Protein AF-0000000079280626 (afdb_homodimer)

Organism: Patiria miniata (NCBI:txid46514)

Sequence (326 aa):
MAAWVRLCVHQVLRSSTACLSRRHYSDSVWSLGRLNHVAIAVPNLGDAVRVYKDVFQAKVSEPQALPEHGVTVVFVELENAKLELLHPLGENSPIEGYLKKKPGGGMHHLCLEVDNITEAMKTLQEKKVKVLDPEPKIGAHGKQVVFLHPKDCGGVLVELEEAMAAWVRLCVHQVLRSSTACLSRRHYSDSVWSLGRLNHVAIAVPNLGDAVRVYKDVFQAKVSEPQALPEHGVTVVFVELENAKLELLHPLGENSPIEGYLKKKPGGGMHHLCLEVDNITEAMKTLQEKKVKVLDPEPKIGAHGKQVVFLHPKDCGGVLVELEEA

Radius of gyration: 29.53 Å; Cα contacts (8 Å, |Δi|>4): 678; chains: 2; bounding box: 109×108×74 Å

Structure (mmCIF, N/CA/C/O backbone):
data_AF-0000000079280626-model_v1
#
loop_
_entity.id
_entity.type
_entity.pdbx_description
1 polymer 'Methylmalonyl-CoA epimerase, mitochondrial'
#
loop_
_atom_site.group_PDB
_atom_site.id
_atom_site.type_symbol
_atom_site.label_atom_id
_atom_site.label_alt_id
_atom_site.label_comp_id
_atom_site.label_asym_id
_atom_site.label_entity_id
_atom_site.label_seq_id
_atom_site.pdbx_PDB_ins_code
_atom_site.Cartn_x
_atom_site.Cartn_y
_atom_site.Cartn_z
_atom_site.occupancy
_atom_site.B_iso_or_equiv
_atom_site.auth_seq_id
_atom_site.auth_comp_id
_atom_site.auth_asym_id
_atom_site.auth_atom_id
_atom_site.pdbx_PDB_model_num
ATOM 1 N N . MET A 1 1 ? 71.125 32.312 53.75 1 30.73 1 MET A N 1
ATOM 2 C CA . MET A 1 1 ? 69.75 31.734 53.969 1 30.73 1 MET A CA 1
ATOM 3 C C . MET A 1 1 ? 69.062 31.562 52.656 1 30.73 1 MET A C 1
ATOM 5 O O . MET A 1 1 ? 68.812 32.531 51.906 1 30.73 1 MET A O 1
ATOM 9 N N . ALA A 1 2 ? 69.25 30.312 52 1 32.88 2 ALA A N 1
ATOM 10 C CA . ALA A 1 2 ? 68.875 29.672 50.75 1 32.88 2 ALA A CA 1
ATOM 11 C C . ALA A 1 2 ? 67.375 29.641 50.531 1 32.88 2 ALA A C 1
ATOM 13 O O . ALA A 1 2 ? 66.688 29.141 51.406 1 32.88 2 ALA A O 1
ATOM 14 N N . ALA A 1 3 ? 66.812 30.656 49.812 1 31.12 3 ALA A N 1
ATOM 15 C CA . ALA A 1 3 ? 65.438 30.969 49.344 1 31.12 3 ALA A CA 1
ATOM 16 C C . ALA A 1 3 ? 64.875 29.797 48.562 1 31.12 3 ALA A C 1
ATOM 18 O O . ALA A 1 3 ? 65.5 29.188 47.719 1 31.12 3 ALA A O 1
ATOM 19 N N . TRP A 1 4 ? 63.844 28.984 49.188 1 28.09 4 TRP A N 1
ATOM 20 C CA . TRP A 1 4 ? 62.969 27.844 48.938 1 28.09 4 TRP A CA 1
ATOM 21 C C . TRP A 1 4 ? 62.062 28.094 47.719 1 28.09 4 TRP A C 1
ATOM 23 O O . TRP A 1 4 ? 61.219 28.984 47.75 1 28.09 4 TRP A O 1
ATOM 33 N N . VAL A 1 5 ? 62.594 28.188 46.5 1 30.23 5 VAL A N 1
ATOM 34 C CA . VAL A 1 5 ? 61.812 28.422 45.281 1 30.23 5 VAL A CA 1
ATOM 35 C C . VAL A 1 5 ? 60.719 27.344 45.156 1 30.23 5 VAL A C 1
ATOM 37 O O . VAL A 1 5 ? 61.031 26.156 45 1 30.23 5 VAL A O 1
ATOM 40 N N . ARG A 1 6 ? 59.656 27.344 46 1 28.47 6 ARG A N 1
ATOM 41 C CA . ARG A 1 6 ? 58.531 26.438 45.906 1 28.47 6 ARG A CA 1
ATOM 42 C C . ARG A 1 6 ? 57.875 26.484 44.531 1 28.47 6 ARG A C 1
ATOM 44 O O . ARG A 1 6 ? 57.469 27.547 44.062 1 28.47 6 ARG A O 1
ATOM 51 N N . LEU A 1 7 ? 58.375 25.688 43.562 1 32.22 7 LEU A N 1
ATOM 52 C CA . LEU A 1 7 ? 57.812 25.469 42.25 1 32.22 7 LEU A CA 1
ATOM 53 C C . LEU A 1 7 ? 56.344 25.062 42.344 1 32.22 7 LEU A C 1
ATOM 55 O O . LEU A 1 7 ? 56 24.062 42.969 1 32.22 7 LEU A O 1
ATOM 59 N N . CYS A 1 8 ? 55.375 26.047 42.406 1 29.5 8 CYS A N 1
ATOM 60 C CA . CYS A 1 8 ? 53.938 25.922 42.344 1 29.5 8 CYS A CA 1
ATOM 61 C C . CYS A 1 8 ? 53.531 25.141 41.125 1 29.5 8 CYS A C 1
ATOM 63 O O . CYS A 1 8 ? 53.75 25.609 40 1 29.5 8 CYS A O 1
ATOM 65 N N . VAL A 1 9 ? 53.719 23.797 41.031 1 33.75 9 VAL A N 1
ATOM 66 C CA . VAL A 1 9 ? 53.219 22.953 39.938 1 33.75 9 VAL A CA 1
ATOM 67 C C . VAL A 1 9 ? 51.719 23.188 39.781 1 33.75 9 VAL A C 1
ATOM 69 O O . VAL A 1 9 ? 50.938 22.969 40.719 1 33.75 9 VAL A O 1
ATOM 72 N N . HIS A 1 10 ? 51.25 24.266 39.094 1 34.62 10 HIS A N 1
ATOM 73 C CA . HIS A 1 10 ? 49.875 24.484 38.719 1 34.62 10 HIS A CA 1
ATOM 74 C C . HIS A 1 10 ? 49.312 23.297 37.938 1 34.62 10 HIS A C 1
ATOM 76 O O . HIS A 1 10 ? 49.844 22.938 36.875 1 34.62 10 HIS A O 1
ATOM 82 N N . GLN A 1 11 ? 49.031 22.125 38.594 1 33.75 11 GLN A N 1
ATOM 83 C CA . GLN A 1 11 ? 48.281 21.094 37.875 1 33.75 11 GLN A CA 1
ATOM 84 C C . GLN A 1 11 ? 47.031 21.656 37.219 1 33.75 11 GLN A C 1
ATOM 86 O O . GLN A 1 11 ? 46.188 22.266 37.906 1 33.75 11 GLN A O 1
ATOM 91 N N . VAL A 1 12 ? 47.094 22.078 35.969 1 37.22 12 VAL A N 1
ATOM 92 C CA . VAL A 1 12 ? 45.906 22.453 35.156 1 37.22 12 VAL A CA 1
ATOM 93 C C . VAL A 1 12 ? 44.938 21.297 35.125 1 37.22 12 VAL A C 1
ATOM 95 O O . VAL A 1 12 ? 45.25 20.188 34.688 1 37.22 12 VAL A O 1
ATOM 98 N N . LEU A 1 13 ? 44.062 21.125 36.156 1 37.53 13 LEU A N 1
ATOM 99 C CA . LEU A 1 13 ? 42.938 20.203 36.094 1 37.53 13 LEU A CA 1
ATOM 100 C C . LEU A 1 13 ? 42.125 20.422 34.812 1 37.53 13 LEU A C 1
ATOM 102 O O . LEU A 1 13 ? 41.625 21.531 34.562 1 37.53 13 LEU A O 1
ATOM 106 N N . ARG A 1 14 ? 42.562 19.781 33.719 1 34.53 14 ARG A N 1
ATOM 107 C CA . ARG A 1 14 ? 41.75 19.766 32.5 1 34.53 14 ARG A CA 1
ATOM 108 C C . ARG A 1 14 ? 40.344 19.281 32.812 1 34.53 14 ARG A C 1
ATOM 110 O O . ARG A 1 14 ? 40.156 18.172 33.312 1 34.53 14 ARG A O 1
ATOM 117 N N . SER A 1 15 ? 39.438 20.188 33.219 1 39.28 15 SER A N 1
ATOM 118 C CA . SER A 1 15 ? 38 19.875 33.25 1 39.28 15 SER A CA 1
ATOM 119 C C . SER A 1 15 ? 37.531 19.297 31.938 1 39.28 15 SER A C 1
ATOM 121 O O . SER A 1 15 ? 37.781 19.875 30.875 1 39.28 15 SER A O 1
ATOM 123 N N . SER A 1 16 ? 37.594 17.969 31.734 1 38.5 16 SER A N 1
ATOM 124 C CA . SER A 1 16 ? 36.938 17.359 30.594 1 38.5 16 SER A CA 1
ATOM 125 C C . SER A 1 16 ? 35.469 17.734 30.547 1 38.5 16 SER A C 1
ATOM 127 O O . SER A 1 16 ? 34.719 17.484 31.5 1 38.5 16 SER A O 1
ATOM 129 N N . THR A 1 17 ? 35.156 18.875 30.062 1 35.44 17 THR A N 1
ATOM 130 C CA . THR A 1 17 ? 33.75 19.141 29.781 1 35.44 17 THR A CA 1
ATOM 131 C C . THR A 1 17 ? 33.156 18.016 28.938 1 35.44 17 THR A C 1
ATOM 133 O O . THR A 1 17 ? 33.625 17.734 27.844 1 35.44 17 THR A O 1
ATOM 136 N N . ALA A 1 18 ? 32.719 16.891 29.625 1 38.34 18 ALA A N 1
ATOM 137 C CA . ALA A 1 18 ? 31.859 15.969 28.906 1 38.34 18 ALA A CA 1
ATOM 138 C C . ALA A 1 18 ? 30.828 16.719 28.062 1 38.34 18 ALA A C 1
ATOM 140 O O . ALA A 1 18 ? 30.047 17.531 28.578 1 38.34 18 ALA A O 1
ATOM 141 N N . CYS A 1 19 ? 31.219 17.125 26.859 1 37.75 19 CYS A N 1
ATOM 142 C CA . CYS A 1 19 ? 30.234 17.625 25.922 1 37.75 19 CYS A CA 1
ATOM 143 C C . CYS A 1 19 ? 28.953 16.781 25.969 1 37.75 19 CYS A C 1
ATOM 145 O O . CYS A 1 19 ? 28.984 15.594 25.625 1 37.75 19 CYS A O 1
ATOM 147 N N . LEU A 1 20 ? 28.141 16.953 27.016 1 38.81 20 LEU A N 1
ATOM 148 C CA . LEU A 1 20 ? 26.812 16.375 26.938 1 38.81 20 LEU A CA 1
ATOM 149 C C . LEU A 1 20 ? 26.25 16.484 25.531 1 38.81 20 LEU A C 1
ATOM 151 O O . LEU A 1 20 ? 26.094 17.578 25 1 38.81 20 LEU A O 1
ATOM 155 N N . SER A 1 21 ? 26.688 15.688 24.703 1 36.91 21 SER A N 1
ATOM 156 C CA . SER A 1 21 ? 25.969 15.547 23.438 1 36.91 21 SER A CA 1
ATOM 157 C C . SER A 1 21 ? 24.469 15.625 23.641 1 36.91 21 SER A C 1
ATOM 159 O O . SER A 1 21 ? 23.891 14.82 24.375 1 36.91 21 SER A O 1
ATOM 161 N N . ARG A 1 22 ? 24.016 16.797 23.828 1 30.72 22 ARG A N 1
ATOM 162 C CA . ARG A 1 22 ? 22.562 16.891 23.703 1 30.72 22 ARG A CA 1
ATOM 163 C C . ARG A 1 22 ? 22.047 15.969 22.609 1 30.72 22 ARG A C 1
ATOM 165 O O . ARG A 1 22 ? 22.359 16.172 21.422 1 30.72 22 ARG A O 1
ATOM 172 N N . ARG A 1 23 ? 21.922 14.766 22.859 1 35.53 23 ARG A N 1
ATOM 173 C CA . ARG A 1 23 ? 21.016 14.062 21.953 1 35.53 23 ARG A CA 1
ATOM 174 C C . ARG A 1 23 ? 19.969 15.016 21.375 1 35.53 23 ARG A C 1
ATOM 176 O O . ARG A 1 23 ? 19.203 15.625 22.125 1 35.53 23 ARG A O 1
ATOM 183 N N . HIS A 1 24 ? 20.297 15.82 20.453 1 35 24 HIS A N 1
ATOM 184 C CA . HIS A 1 24 ? 19.234 16.5 19.734 1 35 24 HIS A CA 1
ATOM 185 C C . HIS A 1 24 ? 17.953 15.664 19.703 1 35 24 HIS A C 1
ATOM 187 O O . HIS A 1 24 ? 17.875 14.688 18.953 1 35 24 HIS A O 1
ATOM 193 N N . TYR A 1 25 ? 17.453 15.227 20.781 1 38.91 25 TYR A N 1
ATOM 194 C CA . TYR A 1 25 ? 16.062 14.828 20.75 1 38.91 25 TYR A CA 1
ATOM 195 C C . TYR A 1 25 ? 15.266 15.688 19.781 1 38.91 25 TYR A C 1
ATOM 197 O O . TYR A 1 25 ? 15.164 16.906 19.953 1 38.91 25 TYR A O 1
ATOM 205 N N . SER A 1 26 ? 15.438 15.625 18.516 1 47.12 26 SER A N 1
ATOM 206 C CA . SER A 1 26 ? 14.469 16.297 17.656 1 47.12 26 SER A CA 1
ATOM 207 C C . SER A 1 26 ? 13.078 16.297 18.297 1 47.12 26 SER A C 1
ATOM 209 O O . SER A 1 26 ? 12.547 15.234 18.625 1 47.12 26 SER A O 1
ATOM 211 N N . ASP A 1 27 ? 12.82 17.031 19.281 1 57.22 27 ASP A N 1
ATOM 212 C CA . ASP A 1 27 ? 11.602 17.297 20.031 1 57.22 27 ASP A CA 1
ATOM 213 C C . ASP A 1 27 ? 10.375 17.25 19.109 1 57.22 27 ASP A C 1
ATOM 215 O O . ASP A 1 27 ? 9.891 18.281 18.656 1 57.22 27 ASP A O 1
ATOM 219 N N . SER A 1 28 ? 10.328 16.312 18.203 1 70.5 28 SER A N 1
ATOM 220 C CA . SER A 1 28 ? 9.094 16.281 17.422 1 70.5 28 SER A CA 1
ATOM 221 C C . SER A 1 28 ? 7.879 16.062 18.312 1 70.5 28 SER A C 1
ATOM 223 O O . SER A 1 28 ? 7.906 15.211 19.203 1 70.5 28 SER A O 1
ATOM 225 N N . VAL A 1 29 ? 6.965 17.016 18.344 1 89 29 VAL A N 1
ATOM 226 C CA . VAL A 1 29 ? 5.75 17.031 19.141 1 89 29 VAL A CA 1
ATOM 227 C C . VAL A 1 29 ? 4.801 15.93 18.672 1 89 29 VAL A C 1
ATOM 229 O O . VAL A 1 29 ? 3.783 15.664 19.328 1 89 29 VAL A O 1
ATOM 232 N N . TRP A 1 30 ? 5.18 15.188 17.688 1 96.44 30 TRP A N 1
ATOM 233 C CA . TRP A 1 30 ? 4.438 14.023 17.203 1 96.44 30 TRP A CA 1
ATOM 234 C C . TRP A 1 30 ? 5.371 13.016 16.547 1 96.44 30 TRP A C 1
ATOM 236 O O . TRP A 1 30 ? 6.523 13.328 16.25 1 96.44 30 TRP A O 1
ATOM 246 N N . SER A 1 31 ? 4.898 11.719 16.438 1 96.88 31 SER A N 1
ATOM 247 C CA . SER A 1 31 ? 5.699 10.688 15.797 1 96.88 31 SER A CA 1
ATOM 248 C C . SER A 1 31 ? 4.871 9.898 14.789 1 96.88 31 SER A C 1
ATOM 250 O O . SER A 1 31 ? 3.67 9.703 14.977 1 96.88 31 SER A O 1
ATOM 252 N N . LEU A 1 32 ? 5.547 9.5 13.734 1 97.88 32 LEU A N 1
ATOM 253 C CA . LEU A 1 32 ? 4.973 8.586 12.75 1 97.88 32 LEU A CA 1
ATOM 254 C C . LEU A 1 32 ? 4.902 7.168 13.305 1 97.88 32 LEU A C 1
ATOM 256 O O . LEU A 1 32 ? 5.852 6.695 13.93 1 97.88 32 LEU A O 1
ATOM 260 N N . GLY A 1 33 ? 3.777 6.586 13.117 1 97.25 33 GLY A N 1
ATOM 261 C CA . GLY A 1 33 ? 3.596 5.227 13.594 1 97.25 33 GLY A CA 1
ATOM 262 C C . GLY A 1 33 ? 3.578 4.195 12.484 1 97.25 33 GLY A C 1
ATOM 263 O O . GLY A 1 33 ? 4.418 4.238 11.578 1 97.25 33 GLY A O 1
ATOM 264 N N . ARG A 1 34 ? 2.725 3.223 12.625 1 98.25 34 ARG A N 1
ATOM 265 C CA . ARG A 1 34 ? 2.676 2.057 11.75 1 98.25 34 ARG A CA 1
ATOM 266 C C . ARG A 1 34 ? 1.879 2.354 10.484 1 98.25 34 ARG A C 1
ATOM 268 O O . ARG A 1 34 ? 1.098 3.307 10.445 1 98.25 34 ARG A O 1
ATOM 275 N N . LEU A 1 35 ? 2.109 1.566 9.391 1 98.81 35 LEU A N 1
ATOM 276 C CA . LEU A 1 35 ? 1.176 1.458 8.273 1 98.81 35 LEU A CA 1
ATOM 277 C C . LEU A 1 35 ? -0.111 0.764 8.711 1 98.81 35 LEU A C 1
ATOM 279 O O . LEU A 1 35 ? -0.113 -0.44 8.969 1 98.81 35 LEU A O 1
ATOM 283 N N . ASN A 1 36 ? -1.168 1.553 8.812 1 98.62 36 ASN A N 1
ATOM 284 C CA . ASN A 1 36 ? -2.432 1.004 9.297 1 98.62 36 ASN A CA 1
ATOM 285 C C . ASN A 1 36 ? -3.09 0.113 8.242 1 98.62 36 ASN A C 1
ATOM 287 O O . ASN A 1 36 ? -3.451 -1.029 8.531 1 98.62 36 ASN A O 1
ATOM 291 N N . HIS A 1 37 ? -3.244 0.646 7.074 1 98.88 37 HIS A N 1
ATOM 292 C CA . HIS A 1 37 ? -3.832 -0.13 5.988 1 98.88 37 HIS A CA 1
ATOM 293 C C . HIS A 1 37 ? -3.479 0.466 4.629 1 98.88 37 HIS A C 1
ATOM 295 O O . HIS A 1 37 ? -3.027 1.61 4.547 1 98.88 37 HIS A O 1
ATOM 301 N N . VAL A 1 38 ? -3.547 -0.346 3.631 1 98.88 38 VAL A N 1
ATOM 302 C CA . VAL A 1 38 ? -3.598 0.065 2.23 1 98.88 38 VAL A CA 1
ATOM 303 C C . VAL A 1 38 ? -5.016 -0.114 1.691 1 98.88 38 VAL A C 1
ATOM 305 O O . VAL A 1 38 ? -5.594 -1.199 1.793 1 98.88 38 VAL A O 1
ATOM 308 N N . ALA A 1 39 ? -5.559 0.956 1.153 1 98.81 39 ALA A N 1
ATOM 309 C CA . ALA A 1 39 ? -6.902 0.879 0.582 1 98.81 39 ALA A CA 1
ATOM 310 C C . ALA A 1 39 ? -6.844 0.583 -0.914 1 98.81 39 ALA A C 1
ATOM 312 O O . ALA A 1 39 ? -6.039 1.171 -1.64 1 98.81 39 ALA A O 1
ATOM 313 N N . ILE A 1 40 ? -7.641 -0.347 -1.299 1 98.88 40 ILE A N 1
ATOM 314 C CA . ILE A 1 40 ? -7.781 -0.742 -2.695 1 98.88 40 ILE A CA 1
ATOM 315 C C . ILE A 1 40 ? -9.219 -0.517 -3.152 1 98.88 40 ILE A C 1
ATOM 317 O O . ILE A 1 40 ? -10.156 -1.078 -2.576 1 98.88 40 ILE A O 1
ATOM 321 N N . ALA A 1 41 ? -9.406 0.364 -4.137 1 98.88 41 ALA A N 1
ATOM 322 C CA . ALA A 1 41 ? -10.719 0.524 -4.758 1 98.88 41 ALA A CA 1
ATOM 323 C C . ALA A 1 41 ? -10.992 -0.601 -5.75 1 98.88 41 ALA A C 1
ATOM 325 O O . ALA A 1 41 ? -10.172 -0.887 -6.621 1 98.88 41 ALA A O 1
ATOM 326 N N . VAL A 1 42 ? -12.094 -1.229 -5.582 1 98.81 42 VAL A N 1
ATOM 327 C CA . VAL A 1 42 ? -12.406 -2.371 -6.438 1 98.81 42 VAL A CA 1
ATOM 328 C C . VAL A 1 42 ? -13.773 -2.18 -7.074 1 98.81 42 VAL A C 1
ATOM 330 O O . VAL A 1 42 ? -14.727 -1.757 -6.41 1 98.81 42 VAL A O 1
ATOM 333 N N . PRO A 1 43 ? -13.93 -2.459 -8.367 1 98.19 43 PRO A N 1
ATOM 334 C CA . PRO A 1 43 ? -15.227 -2.295 -9.031 1 98.19 43 PRO A CA 1
ATOM 335 C C . PRO A 1 43 ? -16.234 -3.377 -8.648 1 98.19 43 PRO A C 1
ATOM 337 O O . PRO A 1 43 ? -17.438 -3.139 -8.672 1 98.19 43 PRO A O 1
ATOM 340 N N . ASN A 1 44 ? -15.719 -4.594 -8.32 1 97.81 44 ASN A N 1
ATOM 341 C CA . ASN A 1 44 ? -16.531 -5.73 -7.887 1 97.81 44 ASN A CA 1
ATOM 342 C C . ASN A 1 44 ? -16 -6.324 -6.582 1 97.81 44 ASN A C 1
ATOM 344 O O . ASN A 1 44 ? -14.977 -7.004 -6.574 1 97.81 44 ASN A O 1
ATOM 348 N N . LEU A 1 45 ? -16.703 -6.047 -5.551 1 98 45 LEU A N 1
ATOM 349 C CA . LEU A 1 45 ? -16.25 -6.445 -4.223 1 98 45 LEU A CA 1
ATOM 350 C C . LEU A 1 45 ? -16.188 -7.961 -4.098 1 98 45 LEU A C 1
ATOM 352 O O . LEU A 1 45 ? -15.242 -8.508 -3.521 1 98 45 LEU A O 1
ATOM 356 N N . GLY A 1 46 ? -17.188 -8.672 -4.59 1 97.5 46 GLY A N 1
ATOM 357 C CA . GLY A 1 46 ? -17.219 -10.125 -4.551 1 97.5 46 GLY A CA 1
ATOM 358 C C . GLY A 1 46 ? -16 -10.773 -5.203 1 97.5 46 GLY A C 1
ATOM 359 O O . GLY A 1 46 ? -15.406 -11.695 -4.645 1 97.5 46 GLY A O 1
ATOM 360 N N . ASP A 1 47 ? -15.641 -10.305 -6.375 1 96.69 47 ASP A N 1
ATOM 361 C CA . ASP A 1 47 ? -14.469 -10.82 -7.082 1 96.69 47 ASP A CA 1
ATOM 362 C C . ASP A 1 47 ? -13.195 -10.602 -6.273 1 96.69 47 ASP A C 1
ATOM 364 O O . ASP A 1 47 ? -12.352 -11.492 -6.176 1 96.69 47 ASP A O 1
ATOM 368 N N . ALA A 1 48 ? -13.062 -9.414 -5.727 1 97.25 48 ALA A N 1
ATOM 369 C CA . ALA A 1 48 ? -11.875 -9.094 -4.93 1 97.25 48 ALA A CA 1
ATOM 370 C C . ALA A 1 48 ? -11.797 -9.984 -3.691 1 97.25 48 ALA A C 1
ATOM 372 O O . ALA A 1 48 ? -10.734 -10.516 -3.371 1 97.25 48 ALA A O 1
ATOM 373 N N . VAL A 1 49 ? -12.875 -10.125 -3.01 1 97.75 49 VAL A N 1
ATOM 374 C CA . VAL A 1 49 ? -12.93 -10.961 -1.815 1 97.75 49 VAL A CA 1
ATOM 375 C C . VAL A 1 49 ? -12.539 -12.398 -2.17 1 97.75 49 VAL A C 1
ATOM 377 O O . VAL A 1 49 ? -11.781 -13.039 -1.438 1 97.75 49 VAL A O 1
ATOM 380 N N . ARG A 1 50 ? -13 -12.883 -3.244 1 95.94 50 ARG A N 1
ATOM 381 C CA . ARG A 1 50 ? -12.719 -14.25 -3.668 1 95.94 50 ARG A CA 1
ATOM 382 C C . ARG A 1 50 ? -11.219 -14.469 -3.83 1 95.94 50 ARG A C 1
ATOM 384 O O . ARG A 1 50 ? -10.68 -15.492 -3.393 1 95.94 50 ARG A O 1
ATOM 391 N N . VAL A 1 51 ? -10.531 -13.547 -4.395 1 95.69 51 VAL A N 1
ATOM 392 C CA . VAL A 1 51 ? -9.102 -13.695 -4.637 1 95.69 51 VAL A CA 1
ATOM 393 C C . VAL A 1 51 ? -8.359 -13.727 -3.305 1 95.69 51 VAL A C 1
ATOM 395 O O . VAL A 1 51 ? -7.543 -14.617 -3.062 1 95.69 51 VAL A O 1
ATOM 398 N N . TYR A 1 52 ? -8.617 -12.781 -2.469 1 97.5 52 TYR A N 1
ATOM 399 C CA . TYR A 1 52 ? -7.867 -12.672 -1.222 1 97.5 52 TYR A CA 1
ATOM 400 C C . TYR A 1 52 ? -8.25 -13.781 -0.253 1 97.5 52 TYR A C 1
ATOM 402 O O . TYR A 1 52 ? -7.395 -14.297 0.474 1 97.5 52 TYR A O 1
ATOM 410 N N . LYS A 1 53 ? -9.477 -14.188 -0.289 1 96.75 53 LYS A N 1
ATOM 411 C CA . LYS A 1 53 ? -9.945 -15.242 0.608 1 96.75 53 LYS A CA 1
ATOM 412 C C . LYS A 1 53 ? -9.586 -16.625 0.072 1 96.75 53 LYS A C 1
ATOM 414 O O . LYS A 1 53 ? -8.938 -17.422 0.762 1 96.75 53 LYS A O 1
ATOM 419 N N . ASP A 1 54 ? -9.906 -16.906 -1.177 1 95.44 54 ASP A N 1
ATOM 420 C CA . ASP A 1 54 ? -9.844 -18.266 -1.696 1 95.44 54 ASP A CA 1
ATOM 421 C C . ASP A 1 54 ? -8.477 -18.562 -2.314 1 95.44 54 ASP A C 1
ATOM 423 O O . ASP A 1 54 ? -8.016 -19.703 -2.307 1 95.44 54 ASP A O 1
ATOM 427 N N . VAL A 1 55 ? -7.852 -17.547 -2.861 1 95.06 55 VAL A N 1
ATOM 428 C CA . VAL A 1 55 ? -6.551 -17.75 -3.488 1 95.06 55 VAL A CA 1
ATOM 429 C C . VAL A 1 55 ? -5.441 -17.531 -2.465 1 95.06 55 VAL A C 1
ATOM 431 O O . VAL A 1 55 ? -4.621 -18.406 -2.221 1 95.06 55 VAL A O 1
ATOM 434 N N . PHE A 1 56 ? -5.5 -16.359 -1.777 1 96.56 56 PHE A N 1
ATOM 435 C CA . PHE A 1 56 ? -4.438 -16 -0.849 1 96.56 56 PHE A CA 1
ATOM 436 C C . PHE A 1 56 ? -4.68 -16.625 0.521 1 96.56 56 PHE A C 1
ATOM 438 O O . PHE A 1 56 ? -3.791 -16.625 1.377 1 96.56 56 PHE A O 1
ATOM 445 N N . GLN A 1 57 ? -5.883 -17.094 0.713 1 95.19 57 GLN A N 1
ATOM 446 C CA . GLN A 1 57 ? -6.246 -17.734 1.971 1 95.19 57 GLN A CA 1
ATOM 447 C C . GLN A 1 57 ? -6.145 -16.766 3.139 1 95.19 57 GLN A C 1
ATOM 449 O O . GLN A 1 57 ? -5.738 -17.141 4.238 1 95.19 57 GLN A O 1
ATOM 454 N N . ALA A 1 58 ? -6.363 -15.539 2.82 1 97.44 58 ALA A N 1
ATOM 455 C CA . ALA A 1 58 ? -6.344 -14.508 3.855 1 97.44 58 ALA A CA 1
ATOM 456 C C . ALA A 1 58 ? -7.621 -14.547 4.691 1 97.44 58 ALA A C 1
ATOM 458 O O . ALA A 1 58 ? -8.648 -15.078 4.25 1 97.44 58 ALA A O 1
ATOM 459 N N . LYS A 1 59 ? -7.453 -14.102 5.938 1 97.69 59 LYS A N 1
ATOM 460 C CA . LYS A 1 59 ? -8.648 -13.789 6.723 1 97.69 59 LYS A CA 1
ATOM 461 C C . LYS A 1 59 ? -9.328 -12.523 6.203 1 97.69 59 LYS A C 1
ATOM 463 O O . LYS A 1 59 ? -8.711 -11.461 6.145 1 97.69 59 LYS A O 1
ATOM 468 N N . VAL A 1 60 ? -10.594 -12.617 5.828 1 98.38 60 VAL A N 1
ATOM 469 C CA . VAL A 1 60 ? -11.336 -11.523 5.211 1 98.38 60 VAL A CA 1
ATOM 470 C C . VAL A 1 60 ? -12.617 -11.258 5.996 1 98.38 60 VAL A C 1
ATOM 472 O O . VAL A 1 60 ? -13.32 -12.195 6.391 1 98.38 60 VAL A O 1
ATOM 475 N N . SER A 1 61 ? -12.93 -10.031 6.297 1 98.5 61 SER A N 1
ATOM 476 C CA . SER A 1 61 ? -14.125 -9.672 7.051 1 98.5 61 SER A CA 1
ATOM 477 C C . SER A 1 61 ? -15.367 -9.727 6.168 1 98.5 61 SER A C 1
ATOM 479 O O . SER A 1 61 ? -15.266 -9.836 4.945 1 98.5 61 SER A O 1
ATOM 481 N N . GLU A 1 62 ? -16.5 -9.656 6.859 1 98.19 62 GLU A N 1
ATOM 482 C CA . GLU A 1 62 ? -17.734 -9.398 6.125 1 98.19 62 GLU A CA 1
ATOM 483 C C . GLU A 1 62 ? -17.766 -7.969 5.59 1 98.19 62 GLU A C 1
ATOM 485 O O . GLU A 1 62 ? -17.156 -7.07 6.168 1 98.19 62 GLU A O 1
ATOM 490 N N . PRO A 1 63 ? -18.484 -7.828 4.445 1 98.5 63 PRO A N 1
ATOM 491 C CA . PRO A 1 63 ? -18.656 -6.453 3.977 1 98.5 63 PRO A CA 1
ATOM 492 C C . PRO A 1 63 ? -19.359 -5.562 4.996 1 98.5 63 PRO A C 1
ATOM 494 O O . PRO A 1 63 ? -20.297 -6.016 5.672 1 98.5 63 PRO A O 1
ATOM 497 N N . GLN A 1 64 ? -18.859 -4.359 5.16 1 98.31 64 GLN A N 1
ATOM 498 C CA . GLN A 1 64 ? -19.453 -3.348 6.023 1 98.31 64 GLN A CA 1
ATOM 499 C C . GLN A 1 64 ? -19.859 -2.109 5.227 1 98.31 64 GLN A C 1
ATOM 501 O O . GLN A 1 64 ? -19.016 -1.454 4.621 1 98.31 64 GLN A O 1
ATOM 506 N N . ALA A 1 65 ? -21.141 -1.791 5.238 1 98.06 65 ALA A N 1
ATOM 507 C CA . ALA A 1 65 ? -21.609 -0.563 4.598 1 98.06 65 ALA A CA 1
ATOM 508 C C . ALA A 1 65 ? -21.344 0.649 5.488 1 98.06 65 ALA A C 1
ATOM 510 O O . ALA A 1 65 ? -21.656 0.625 6.684 1 98.06 65 ALA A O 1
ATOM 511 N N . LEU A 1 66 ? -20.734 1.68 4.922 1 97.25 66 LEU A N 1
ATOM 512 C CA . LEU A 1 66 ? -20.516 2.955 5.594 1 97.25 66 LEU A CA 1
ATOM 513 C C . LEU A 1 66 ? -21.109 4.105 4.797 1 97.25 66 LEU A C 1
ATOM 515 O O . LEU A 1 66 ? -20.391 4.879 4.168 1 97.25 66 LEU A O 1
ATOM 519 N N . PRO A 1 67 ? -22.391 4.262 4.891 1 96.81 67 PRO A N 1
ATOM 520 C CA . PRO A 1 67 ? -23.094 5.242 4.051 1 96.81 67 PRO A CA 1
ATOM 521 C C . PRO A 1 67 ? -22.547 6.656 4.227 1 96.81 67 PRO A C 1
ATOM 523 O O . PRO A 1 67 ? -22.469 7.426 3.264 1 96.81 67 PRO A O 1
ATOM 526 N N . GLU A 1 68 ? -22.141 7.012 5.465 1 94.81 68 GLU A N 1
ATOM 527 C CA . GLU A 1 68 ? -21.625 8.352 5.738 1 94.81 68 GLU A CA 1
ATOM 528 C C . GLU A 1 68 ? -20.312 8.594 5.004 1 94.81 68 GLU A C 1
ATOM 530 O O . GLU A 1 68 ? -19.922 9.742 4.797 1 94.81 68 GLU A O 1
ATOM 535 N N . HIS A 1 69 ? -19.703 7.508 4.559 1 95.44 69 HIS A N 1
ATOM 536 C CA . HIS A 1 69 ? -18.422 7.625 3.869 1 95.44 69 HIS A CA 1
ATOM 537 C C . HIS A 1 69 ? -18.547 7.203 2.408 1 95.44 69 HIS A C 1
ATOM 539 O O . HIS A 1 69 ? -17.562 7.207 1.673 1 95.44 69 HIS A O 1
ATOM 545 N N . GLY A 1 70 ? -19.719 6.77 1.996 1 97.31 70 GLY A N 1
ATOM 546 C CA . GLY A 1 70 ? -20.031 6.465 0.606 1 97.31 70 GLY A CA 1
ATOM 547 C C . GLY A 1 70 ? -19.328 5.219 0.101 1 97.31 70 GLY A C 1
ATOM 548 O O . GLY A 1 70 ? -19.047 5.102 -1.092 1 97.31 70 GLY A O 1
ATOM 549 N N . VAL A 1 71 ? -18.984 4.281 1.051 1 98.31 71 VAL A N 1
ATOM 550 C CA . VAL A 1 71 ? -18.281 3.088 0.595 1 98.31 71 VAL A CA 1
ATOM 551 C C . VAL A 1 71 ? -18.781 1.862 1.349 1 98.31 71 VAL A C 1
ATOM 553 O O . VAL A 1 71 ? -19.375 1.989 2.424 1 98.31 71 VAL A O 1
ATOM 556 N N . THR A 1 72 ? -18.672 0.722 0.741 1 98.56 72 THR A N 1
ATOM 557 C CA . THR A 1 72 ? -18.641 -0.572 1.414 1 98.56 72 THR A CA 1
ATOM 558 C C . THR A 1 72 ? -17.203 -1.065 1.565 1 98.56 72 THR A C 1
ATOM 560 O O . THR A 1 72 ? -16.422 -0.996 0.621 1 98.56 72 THR A O 1
ATOM 563 N N . VAL A 1 73 ? -16.906 -1.527 2.771 1 98.44 73 VAL A N 1
ATOM 564 C CA . VAL A 1 73 ? -15.516 -1.901 3.031 1 98.44 73 VAL A CA 1
ATOM 565 C C . VAL A 1 73 ? -15.445 -3.373 3.43 1 98.44 73 VAL A C 1
ATOM 567 O O . VAL A 1 73 ? -16.328 -3.883 4.117 1 98.44 73 VAL A O 1
ATOM 570 N N . VAL A 1 74 ? -14.461 -4.078 2.979 1 98.62 74 VAL A N 1
ATOM 571 C CA . VAL A 1 74 ? -14.016 -5.391 3.439 1 98.62 74 VAL A CA 1
ATOM 572 C C . VAL A 1 74 ? -12.547 -5.324 3.842 1 98.62 74 VAL A C 1
ATOM 574 O O . VAL A 1 74 ? -11.727 -4.746 3.127 1 98.62 74 VAL A O 1
ATOM 577 N N . PHE A 1 75 ? -12.234 -5.906 4.977 1 98.69 75 PHE A N 1
ATOM 578 C CA . PHE A 1 75 ? -10.852 -5.93 5.43 1 98.69 75 PHE A CA 1
ATOM 579 C C . PHE A 1 75 ? -10.211 -7.281 5.137 1 98.69 75 PHE A C 1
ATOM 581 O O . PHE A 1 75 ? -10.797 -8.328 5.418 1 98.69 75 PHE A O 1
ATOM 588 N N . VAL A 1 76 ? -9.078 -7.273 4.504 1 98.62 76 VAL A N 1
ATOM 589 C CA . VAL A 1 76 ? -8.164 -8.406 4.426 1 98.62 76 VAL A CA 1
ATOM 590 C C . VAL A 1 76 ? -7.113 -8.297 5.531 1 98.62 76 VAL A C 1
ATOM 592 O O . VAL A 1 76 ? -6.305 -7.367 5.539 1 98.62 76 VAL A O 1
ATOM 595 N N . GLU A 1 77 ? -7.098 -9.188 6.426 1 98.19 77 GLU A N 1
ATOM 596 C CA . GLU A 1 77 ? -6.199 -9.125 7.578 1 98.19 77 GLU A CA 1
ATOM 597 C C . GLU A 1 77 ? -4.883 -9.844 7.285 1 98.19 77 GLU A C 1
ATOM 599 O O . GLU A 1 77 ? -4.875 -11.023 6.941 1 98.19 77 GLU A O 1
ATOM 604 N N . LEU A 1 78 ? -3.85 -9.07 7.383 1 98.12 78 LEU A N 1
ATOM 605 C CA . LEU A 1 78 ? -2.504 -9.633 7.352 1 98.12 78 LEU A CA 1
ATOM 606 C C . LEU A 1 78 ? -1.885 -9.633 8.742 1 98.12 78 LEU A C 1
ATOM 608 O O . LEU A 1 78 ? -2.502 -9.164 9.703 1 98.12 78 LEU A O 1
ATOM 612 N N . GLU A 1 79 ? -0.706 -10.227 8.875 1 96.69 79 GLU A N 1
ATOM 613 C CA . GLU A 1 79 ? -0.049 -10.328 10.172 1 96.69 79 GLU A CA 1
ATOM 614 C C . GLU A 1 79 ? 0.251 -8.945 10.75 1 96.69 79 GLU A C 1
ATOM 616 O O . GLU A 1 79 ? 0.202 -8.75 11.969 1 96.69 79 GLU A O 1
ATOM 621 N N . ASN A 1 80 ? 0.495 -8.016 9.922 1 98.5 80 ASN A N 1
ATOM 622 C CA . ASN A 1 80 ? 1.07 -6.766 10.406 1 98.5 80 ASN A CA 1
ATOM 623 C C . ASN A 1 80 ? 0.26 -5.559 9.953 1 98.5 80 ASN A C 1
ATOM 625 O O . ASN A 1 80 ? 0.462 -4.445 10.445 1 98.5 80 ASN A O 1
ATOM 629 N N . ALA A 1 81 ? -0.628 -5.656 9.078 1 98.31 81 ALA A N 1
ATOM 630 C CA . ALA A 1 81 ? -1.423 -4.574 8.5 1 98.31 81 ALA A CA 1
ATOM 631 C C . ALA A 1 81 ? -2.738 -5.102 7.934 1 98.31 81 ALA A C 1
ATOM 633 O O . ALA A 1 81 ? -3.068 -6.277 8.102 1 98.31 81 ALA A O 1
ATOM 634 N N . LYS A 1 82 ? -3.492 -4.199 7.34 1 98.56 82 LYS A N 1
ATOM 635 C CA . LYS A 1 82 ? -4.711 -4.602 6.641 1 98.56 82 LYS A CA 1
ATOM 636 C C . LYS A 1 82 ? -4.734 -4.055 5.219 1 98.56 82 LYS A C 1
ATOM 638 O O . LYS A 1 82 ? -4.133 -3.016 4.934 1 98.56 82 LYS A O 1
ATOM 643 N N . LEU A 1 83 ? -5.305 -4.844 4.391 1 98.75 83 LEU A N 1
ATOM 644 C CA . LEU A 1 83 ? -5.82 -4.285 3.145 1 98.75 83 LEU A CA 1
ATOM 645 C C . LEU A 1 83 ? -7.301 -3.957 3.27 1 98.75 83 LEU A C 1
ATOM 647 O O . LEU A 1 83 ? -8.07 -4.727 3.854 1 98.75 83 LEU A O 1
ATOM 651 N N . GLU A 1 84 ? -7.641 -2.826 2.838 1 98.75 84 GLU A N 1
ATOM 652 C CA . GLU A 1 84 ? -9.031 -2.389 2.828 1 98.75 84 GLU A CA 1
ATOM 653 C C . GLU A 1 84 ? -9.602 -2.381 1.41 1 98.75 84 GLU A C 1
ATOM 655 O O . GLU A 1 84 ? -9.195 -1.56 0.582 1 98.75 84 GLU A O 1
ATOM 660 N N . LEU A 1 85 ? -10.484 -3.312 1.121 1 98.75 85 LEU A N 1
ATOM 661 C CA . LEU A 1 85 ? -11.188 -3.316 -0.157 1 98.75 85 LEU A CA 1
ATOM 662 C C . LEU A 1 85 ? -12.398 -2.389 -0.116 1 98.75 85 LEU A C 1
ATOM 664 O O . LEU A 1 85 ? -13.289 -2.557 0.723 1 98.75 85 LEU A O 1
ATOM 668 N N . LEU A 1 86 ? -12.398 -1.384 -1.021 1 98.75 86 LEU A N 1
ATOM 669 C CA . LEU A 1 86 ? -13.438 -0.36 -1.041 1 98.75 86 LEU A CA 1
ATOM 670 C C . LEU A 1 86 ? -14.305 -0.487 -2.291 1 98.75 86 LEU A C 1
ATOM 672 O O . LEU A 1 86 ? -13.781 -0.574 -3.404 1 98.75 86 LEU A O 1
ATOM 676 N N . HIS A 1 87 ? -15.523 -0.528 -2.113 1 98.81 87 HIS A N 1
ATOM 677 C CA . HIS A 1 87 ? -16.5 -0.456 -3.191 1 98.81 87 HIS A CA 1
ATOM 678 C C . HIS A 1 87 ? -17.453 0.714 -2.99 1 98.81 87 HIS A C 1
ATOM 680 O O . HIS A 1 87 ? -17.875 0.988 -1.866 1 98.81 87 HIS A O 1
ATOM 686 N N . PRO A 1 88 ? -17.828 1.401 -4.102 1 98.62 88 PRO A N 1
ATOM 687 C CA . PRO A 1 88 ? -18.719 2.557 -3.961 1 98.62 88 PRO A CA 1
ATOM 688 C C . PRO A 1 88 ? -20.078 2.188 -3.373 1 98.62 88 PRO A C 1
ATOM 690 O O . PRO A 1 88 ? -20.609 1.108 -3.658 1 98.62 88 PRO A O 1
ATOM 693 N N . LEU A 1 89 ? -20.547 3.084 -2.545 1 98.25 89 LEU A N 1
ATOM 694 C CA . LEU A 1 89 ? -21.891 2.969 -1.984 1 98.25 89 LEU A CA 1
ATOM 695 C C . LEU A 1 89 ? -22.672 4.273 -2.156 1 98.25 89 LEU A C 1
ATOM 697 O O . LEU A 1 89 ? -22.188 5.336 -1.754 1 98.25 89 LEU A O 1
ATOM 701 N N . GLY A 1 90 ? -23.812 4.254 -2.832 1 95.56 90 GLY A N 1
ATOM 702 C CA . GLY A 1 90 ? -24.641 5.43 -3.031 1 95.56 90 GLY A CA 1
ATOM 703 C C . GLY A 1 90 ? -24.266 6.23 -4.262 1 95.56 90 GLY A C 1
ATOM 704 O O . GLY A 1 90 ? -23.422 5.801 -5.051 1 95.56 90 GLY A O 1
ATOM 705 N N . GLU A 1 91 ? -24.891 7.406 -4.508 1 91.81 91 GLU A N 1
ATOM 706 C CA . GLU A 1 91 ? -24.75 8.188 -5.73 1 91.81 91 GLU A CA 1
ATOM 707 C C . GLU A 1 91 ? -23.547 9.133 -5.652 1 91.81 91 GLU A C 1
ATOM 709 O O . GLU A 1 91 ? -23.047 9.578 -6.68 1 91.81 91 GLU A O 1
ATOM 714 N N . ASN A 1 92 ? -23.016 9.398 -4.531 1 92.25 92 ASN A N 1
ATOM 715 C CA . ASN A 1 92 ? -21.922 10.359 -4.387 1 92.25 92 ASN A CA 1
ATOM 716 C C . ASN A 1 92 ? -20.719 9.742 -3.684 1 92.25 92 ASN A C 1
ATOM 718 O O . ASN A 1 92 ? -20.109 10.375 -2.822 1 92.25 92 ASN A O 1
ATOM 722 N N . SER A 1 93 ? -20.406 8.57 -4.098 1 97.75 93 SER A N 1
ATOM 723 C CA . SER A 1 93 ? -19.25 7.922 -3.486 1 97.75 93 SER A CA 1
ATOM 724 C C . SER A 1 93 ? -17.969 8.672 -3.809 1 97.75 93 SER A C 1
ATOM 726 O O . SER A 1 93 ? -17.719 9.031 -4.961 1 97.75 93 SER A O 1
ATOM 728 N N . PRO A 1 94 ? -17.109 8.836 -2.809 1 96 94 PRO A N 1
ATOM 729 C CA . PRO A 1 94 ? -15.859 9.555 -3.043 1 96 94 PRO A CA 1
ATOM 730 C C . PRO A 1 94 ? -14.883 8.773 -3.914 1 96 94 PRO A C 1
ATOM 732 O O . PRO A 1 94 ? -13.875 9.32 -4.367 1 96 94 PRO A O 1
ATOM 735 N N . ILE A 1 95 ? -15.133 7.434 -4.18 1 97.88 95 ILE A N 1
ATOM 736 C CA . ILE A 1 95 ? -14.164 6.66 -4.953 1 97.88 95 ILE A CA 1
ATOM 737 C C . ILE A 1 95 ? -14.734 6.355 -6.336 1 97.88 95 ILE A C 1
ATOM 739 O O . ILE A 1 95 ? -14.125 5.621 -7.117 1 97.88 95 ILE A O 1
ATOM 743 N N . GLU A 1 96 ? -15.898 6.859 -6.648 1 97.81 96 GLU A N 1
ATOM 744 C CA . GLU A 1 96 ? -16.484 6.652 -7.965 1 97.81 96 GLU A CA 1
ATOM 745 C C . GLU A 1 96 ? -15.617 7.246 -9.07 1 97.81 96 GLU A C 1
ATOM 747 O O . GLU A 1 96 ? -15.406 6.617 -10.109 1 97.81 96 GLU A O 1
ATOM 752 N N . GLY A 1 97 ? -15.219 8.469 -8.867 1 97.38 97 GLY A N 1
ATOM 753 C CA . GLY A 1 97 ? -14.352 9.109 -9.844 1 97.38 97 GLY A CA 1
ATOM 754 C C . GLY A 1 97 ? -13.07 8.328 -10.102 1 97.38 97 GLY A C 1
ATOM 755 O O . GLY A 1 97 ? -12.641 8.203 -11.25 1 97.38 97 GLY A O 1
ATOM 756 N N . TYR A 1 98 ? -12.516 7.848 -9.008 1 97.75 98 TYR A N 1
ATOM 757 C CA . TYR A 1 98 ? -11.305 7.043 -9.117 1 97.75 98 TYR A CA 1
ATOM 758 C C . TYR A 1 98 ? -11.531 5.836 -10.016 1 97.75 98 TYR A C 1
ATOM 760 O O . TYR A 1 98 ? -10.734 5.559 -10.906 1 97.75 98 TYR A O 1
ATOM 768 N N . LEU A 1 99 ? -12.648 5.133 -9.852 1 98.19 99 LEU A N 1
ATOM 769 C CA . LEU A 1 99 ? -12.93 3.908 -10.594 1 98.19 99 LEU A CA 1
ATOM 770 C C . LEU A 1 99 ? -13.312 4.223 -12.039 1 98.19 99 LEU A C 1
ATOM 772 O O . LEU A 1 99 ? -13.156 3.377 -12.922 1 98.19 99 LEU A O 1
ATOM 776 N N . LYS A 1 100 ? -13.828 5.43 -12.258 1 97.81 100 LYS A N 1
ATOM 777 C CA . LYS A 1 100 ? -14.07 5.848 -13.633 1 97.81 100 LYS A CA 1
ATOM 778 C C . LYS A 1 100 ? -12.766 5.969 -14.414 1 97.81 100 LYS A C 1
ATOM 780 O O . LYS A 1 100 ? -12.703 5.598 -15.586 1 97.81 100 LYS A O 1
ATOM 785 N N . LYS A 1 101 ? -11.75 6.445 -13.711 1 96.88 101 LYS A N 1
ATOM 786 C CA . LYS A 1 101 ? -10.43 6.609 -14.328 1 96.88 101 LYS A CA 1
ATOM 787 C C . LYS A 1 101 ? -9.672 5.285 -14.367 1 96.88 101 LYS A C 1
ATOM 789 O O . LYS A 1 101 ? -8.844 5.062 -15.25 1 96.88 101 LYS A O 1
ATOM 794 N N . LYS A 1 102 ? -9.984 4.414 -13.406 1 97.31 102 LYS A N 1
ATOM 795 C CA . LYS A 1 102 ? -9.359 3.1 -13.273 1 97.31 102 LYS A CA 1
ATOM 796 C C . LYS A 1 102 ? -10.414 2.006 -13.109 1 97.31 102 LYS A C 1
ATOM 798 O O . LYS A 1 102 ? -10.578 1.452 -12.023 1 97.31 102 LYS A O 1
ATOM 803 N N . PRO A 1 103 ? -10.992 1.574 -14.234 1 97.94 103 PRO A N 1
ATOM 804 C CA . PRO A 1 103 ? -12.133 0.663 -14.164 1 97.94 103 PRO A CA 1
ATOM 805 C C . PRO A 1 103 ? -11.766 -0.708 -13.602 1 97.94 103 PRO A C 1
ATOM 807 O O . PRO A 1 103 ? -12.633 -1.435 -13.109 1 97.94 103 PRO A O 1
ATOM 810 N N . GLY A 1 104 ? -10.492 -1.069 -13.664 1 97.5 104 GLY A N 1
ATOM 811 C CA . GLY A 1 104 ? -10.047 -2.342 -13.117 1 97.5 104 GLY A CA 1
ATOM 812 C C . GLY A 1 104 ? -9.75 -2.285 -11.633 1 97.5 104 GLY A C 1
ATOM 813 O O . GLY A 1 104 ? -9.453 -3.309 -11.016 1 97.5 104 GLY A O 1
ATOM 814 N N . GLY A 1 105 ? -9.836 -1.071 -11.039 1 98.38 105 GLY A N 1
ATOM 815 C CA . GLY A 1 105 ? -9.469 -0.892 -9.641 1 98.38 105 GLY A CA 1
ATOM 816 C C . GLY A 1 105 ? -8.016 -0.526 -9.445 1 98.38 105 GLY A C 1
ATOM 817 O O . GLY A 1 105 ? -7.309 -0.227 -10.414 1 98.38 105 GLY A O 1
ATOM 818 N N . GLY A 1 106 ? -7.656 -0.53 -8.164 1 98.5 106 GLY A N 1
ATOM 819 C CA . GLY A 1 106 ? -6.273 -0.195 -7.863 1 98.5 106 GLY A CA 1
ATOM 820 C C . GLY A 1 106 ? -6.082 0.355 -6.461 1 98.5 106 GLY A C 1
ATOM 821 O O . GLY A 1 106 ? -7.059 0.584 -5.742 1 98.5 106 GLY A O 1
ATOM 822 N N . MET A 1 107 ? -4.832 0.514 -6.098 1 98.75 107 MET A N 1
ATOM 823 C CA . MET A 1 107 ? -4.504 1.088 -4.793 1 98.75 107 MET A CA 1
ATOM 824 C C . MET A 1 107 ? -4.922 2.553 -4.727 1 98.75 107 MET A C 1
ATOM 826 O O . MET A 1 107 ? -4.5 3.361 -5.555 1 98.75 107 MET A O 1
ATOM 830 N N . HIS A 1 108 ? -5.742 2.828 -3.742 1 98.69 108 HIS A N 1
ATOM 831 C CA . HIS A 1 108 ? -6.363 4.145 -3.631 1 98.69 108 HIS A CA 1
ATOM 832 C C . HIS A 1 108 ? -5.57 5.047 -2.691 1 98.69 108 HIS A C 1
ATOM 834 O O . HIS A 1 108 ? -5.238 6.18 -3.049 1 98.69 108 HIS A O 1
ATOM 840 N N . HIS A 1 109 ? -5.309 4.586 -1.443 1 98.69 109 HIS A N 1
ATOM 841 C CA . HIS A 1 109 ? -4.531 5.383 -0.502 1 98.69 109 HIS A CA 1
ATOM 842 C C . HIS A 1 109 ? -3.809 4.492 0.505 1 98.69 109 HIS A C 1
ATOM 844 O O . HIS A 1 109 ? -4.109 3.303 0.619 1 98.69 109 HIS A O 1
ATOM 850 N N . LEU A 1 110 ? -2.793 5.047 1.178 1 98.44 110 LEU A N 1
ATOM 851 C CA . LEU A 1 110 ? -2.141 4.469 2.35 1 98.44 110 LEU A CA 1
ATOM 852 C C . LEU A 1 110 ? -2.52 5.234 3.613 1 98.44 110 LEU A C 1
ATOM 854 O O . LEU A 1 110 ? -2.627 6.461 3.592 1 98.44 110 LEU A O 1
ATOM 858 N N . CYS A 1 111 ? -2.662 4.48 4.641 1 98.75 111 CYS A N 1
ATOM 859 C CA . CYS A 1 111 ? -2.949 5.121 5.918 1 98.75 111 CYS A CA 1
ATOM 860 C C . CYS A 1 111 ? -1.808 4.906 6.906 1 98.75 111 CYS A C 1
ATOM 862 O O . CYS A 1 111 ? -1.442 3.766 7.199 1 98.75 111 CYS A O 1
ATOM 864 N N . LEU A 1 112 ? -1.266 5.996 7.336 1 98.69 112 LEU A N 1
ATOM 865 C CA . LEU A 1 112 ? -0.213 5.984 8.344 1 98.69 112 LEU A CA 1
ATOM 866 C C . LEU A 1 112 ? -0.731 6.516 9.68 1 98.69 112 LEU A C 1
ATOM 868 O O . LEU A 1 112 ? -1.423 7.535 9.719 1 98.69 112 LEU A O 1
ATOM 872 N N . GLU A 1 113 ? -0.364 5.832 10.727 1 98.56 113 GLU A N 1
ATOM 873 C CA . GLU A 1 113 ? -0.768 6.301 12.047 1 98.56 113 GLU A CA 1
ATOM 874 C C . GLU A 1 113 ? 0.193 7.363 12.578 1 98.56 113 GLU A C 1
ATOM 876 O O . GLU A 1 113 ? 1.396 7.309 12.312 1 98.56 113 GLU A O 1
ATOM 881 N N . VAL A 1 114 ? -0.384 8.297 13.289 1 98.38 114 VAL A N 1
ATOM 882 C CA . VAL A 1 114 ? 0.395 9.266 14.055 1 98.38 114 VAL A CA 1
ATOM 883 C C . VAL A 1 114 ? -0.097 9.297 15.5 1 98.38 114 VAL A C 1
ATOM 885 O O . VAL A 1 114 ? -1.26 8.992 15.773 1 98.38 114 VAL A O 1
ATOM 888 N N . ASP A 1 115 ? 0.756 9.641 16.453 1 98.25 115 ASP A N 1
ATOM 889 C CA . ASP A 1 115 ? 0.368 9.594 17.859 1 98.25 115 ASP A CA 1
ATOM 890 C C . ASP A 1 115 ? -0.298 10.906 18.281 1 98.25 115 ASP A C 1
ATOM 892 O O . ASP A 1 115 ? -0.875 10.984 19.375 1 98.25 115 ASP A O 1
ATOM 896 N N . ASN A 1 116 ? -0.198 11.938 17.469 1 97.94 116 ASN A N 1
ATOM 897 C CA . ASN A 1 116 ? -0.805 13.234 17.719 1 97.94 116 ASN A CA 1
ATOM 898 C C . ASN A 1 116 ? -1.108 13.969 16.422 1 97.94 116 ASN A C 1
ATOM 900 O O . ASN A 1 116 ? -0.259 14.695 15.891 1 97.94 116 ASN A O 1
ATOM 904 N N . ILE A 1 117 ? -2.328 13.836 15.922 1 97.81 117 ILE A N 1
ATOM 905 C CA . ILE A 1 117 ? -2.688 14.32 14.594 1 97.81 117 ILE A CA 1
ATOM 906 C C . ILE A 1 117 ? -2.707 15.844 14.578 1 97.81 117 ILE A C 1
ATOM 908 O O . ILE A 1 117 ? -2.367 16.469 13.578 1 97.81 117 ILE A O 1
ATOM 912 N N . THR A 1 118 ? -3.053 16.438 15.688 1 96.5 118 THR A N 1
ATOM 913 C CA . THR A 1 118 ? -3.084 17.891 15.781 1 96.5 118 THR A CA 1
ATOM 914 C C . THR A 1 118 ? -1.687 18.484 15.586 1 96.5 118 THR A C 1
ATOM 916 O O . THR A 1 118 ? -1.505 19.422 14.812 1 96.5 118 THR A O 1
ATOM 919 N N . GLU A 1 119 ? -0.77 17.906 16.266 1 96.88 119 GLU A N 1
ATOM 920 C CA . GLU A 1 119 ? 0.608 18.359 16.125 1 96.88 119 GLU A CA 1
ATOM 921 C C . GLU A 1 119 ? 1.165 18.031 14.742 1 96.88 119 GLU A C 1
ATOM 923 O O . GLU A 1 119 ? 1.954 18.797 14.188 1 96.88 119 GLU A O 1
ATOM 928 N N . ALA A 1 120 ? 0.79 16.859 14.195 1 97.12 120 ALA A N 1
ATOM 929 C CA . ALA A 1 120 ? 1.197 16.531 12.836 1 97.12 120 ALA A CA 1
ATOM 930 C C . ALA A 1 120 ? 0.701 17.578 11.836 1 97.12 120 ALA A C 1
ATOM 932 O O . ALA A 1 120 ? 1.439 17.984 10.938 1 97.12 120 ALA A O 1
ATOM 933 N N . MET A 1 121 ? -0.515 18.016 12.062 1 96.69 121 MET A N 1
ATOM 934 C CA . MET A 1 121 ? -1.105 19.016 11.18 1 96.69 121 MET A CA 1
ATOM 935 C C . MET A 1 121 ? -0.29 20.312 11.188 1 96.69 121 MET A C 1
ATOM 937 O O . MET A 1 121 ? -0.113 20.938 10.148 1 96.69 121 MET A O 1
ATOM 941 N N . LYS A 1 122 ? 0.195 20.688 12.289 1 95.62 122 LYS A N 1
ATOM 942 C CA . LYS A 1 122 ? 1.029 21.891 12.383 1 95.62 122 LYS A CA 1
ATOM 943 C C . LYS A 1 122 ? 2.305 21.734 11.562 1 95.62 122 LYS A C 1
ATOM 945 O O . LYS A 1 122 ? 2.709 22.656 10.859 1 95.62 122 LYS A O 1
ATOM 950 N N . THR A 1 123 ? 2.848 20.562 11.664 1 96.12 123 THR A N 1
ATOM 951 C CA . THR A 1 123 ? 4.055 20.281 10.898 1 96.12 123 THR A CA 1
ATOM 952 C C . THR A 1 123 ? 3.762 20.328 9.398 1 96.12 123 THR A C 1
ATOM 954 O O . THR A 1 123 ? 4.543 20.875 8.625 1 96.12 123 THR A O 1
ATOM 957 N N . LEU A 1 124 ? 2.664 19.703 8.977 1 96.44 124 LEU A N 1
ATOM 958 C CA . LEU A 1 124 ? 2.273 19.719 7.57 1 96.44 124 LEU A CA 1
ATOM 959 C C . LEU A 1 124 ? 2.107 21.156 7.066 1 96.44 124 LEU A C 1
ATOM 961 O O . LEU A 1 124 ? 2.547 21.469 5.961 1 96.44 124 LEU A O 1
ATOM 965 N N . GLN A 1 125 ? 1.501 21.969 7.863 1 94.81 125 GLN A N 1
ATOM 966 C CA . GLN A 1 125 ? 1.305 23.375 7.504 1 94.81 125 GLN A CA 1
ATOM 967 C C . GLN A 1 125 ? 2.639 24.109 7.398 1 94.81 125 GLN A C 1
ATOM 969 O O . GLN A 1 125 ? 2.879 24.828 6.434 1 94.81 125 GLN A O 1
ATOM 974 N N . GLU A 1 126 ? 3.469 23.938 8.352 1 95.12 126 GLU A N 1
ATOM 975 C CA . GLU A 1 126 ? 4.777 24.594 8.391 1 95.12 126 GLU A CA 1
ATOM 976 C C . GLU A 1 126 ? 5.613 24.203 7.172 1 95.12 126 GLU A C 1
ATOM 978 O O . GLU A 1 126 ? 6.336 25.031 6.617 1 95.12 126 GLU A O 1
ATOM 983 N N . LYS A 1 127 ? 5.469 22.906 6.8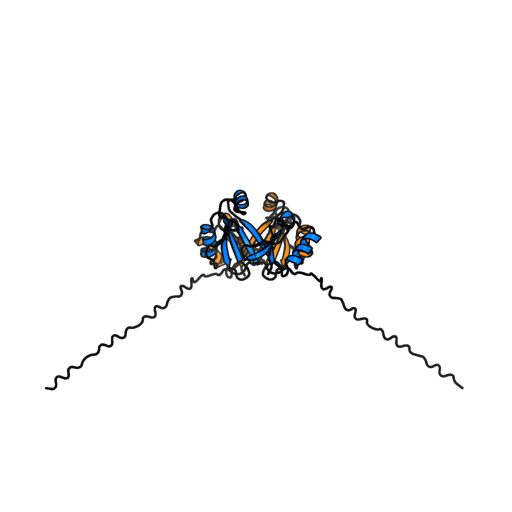12 1 95.62 127 LYS A N 1
ATOM 984 C CA . LYS A 1 127 ? 6.289 22.391 5.727 1 95.62 127 LYS A CA 1
ATOM 985 C C . LYS A 1 127 ? 5.578 22.531 4.383 1 95.62 127 LYS A C 1
ATOM 987 O O . LYS A 1 127 ? 6.066 22.047 3.359 1 95.62 127 LYS A O 1
ATOM 992 N N . LYS A 1 128 ? 4.355 23.078 4.344 1 95.12 128 LYS A N 1
ATOM 993 C CA . LYS A 1 128 ? 3.586 23.438 3.16 1 95.12 128 LYS A CA 1
ATOM 994 C C . LYS A 1 128 ? 3.158 22.203 2.377 1 95.12 128 LYS A C 1
ATOM 996 O O . LYS A 1 128 ? 3.16 22.203 1.145 1 95.12 128 LYS A O 1
ATOM 1001 N N . VAL A 1 129 ? 2.959 21.172 3.17 1 95.44 129 VAL A N 1
ATOM 1002 C CA . VAL A 1 129 ? 2.33 20 2.568 1 95.44 129 VAL A CA 1
ATOM 1003 C C . VAL A 1 129 ? 0.831 20.234 2.41 1 95.44 129 VAL A C 1
ATOM 1005 O O . VAL A 1 129 ? 0.16 20.656 3.357 1 95.44 129 VAL A O 1
ATOM 1008 N N . LYS A 1 130 ? 0.353 20 1.25 1 95.56 130 LYS A N 1
ATOM 1009 C CA . LYS A 1 130 ? -1.055 20.266 0.963 1 95.56 130 LYS A CA 1
ATOM 1010 C C . LYS A 1 130 ? -1.953 19.203 1.604 1 95.56 130 LYS A C 1
ATOM 1012 O O . LYS A 1 130 ? -1.794 18.016 1.351 1 95.56 130 LYS A O 1
ATOM 1017 N N . VAL A 1 131 ? -2.891 19.641 2.434 1 96.06 131 VAL A N 1
ATOM 1018 C CA . VAL A 1 131 ? -3.902 18.781 3.043 1 96.06 131 VAL A CA 1
ATOM 1019 C C . VAL A 1 131 ? -5.238 18.969 2.33 1 96.06 131 VAL A C 1
ATOM 1021 O O . VAL A 1 131 ? -5.566 20.078 1.898 1 96.06 131 VAL A O 1
ATOM 1024 N N . LEU A 1 132 ? -5.988 17.922 2.162 1 92.94 132 LEU A N 1
ATOM 1025 C CA . LEU A 1 132 ? -7.25 18.016 1.43 1 92.94 132 LEU A CA 1
ATOM 1026 C C . LEU A 1 132 ? -8.328 18.672 2.283 1 92.94 132 LEU A C 1
ATOM 1028 O O . LEU A 1 132 ? -9.164 19.422 1.769 1 92.94 132 LEU A O 1
ATOM 1032 N N . ASP A 1 133 ? -8.305 18.375 3.594 1 89.81 133 ASP A N 1
ATOM 1033 C CA . ASP A 1 133 ? -9.188 19.047 4.543 1 89.81 133 ASP A CA 1
ATOM 1034 C C . ASP A 1 133 ? -8.391 19.828 5.582 1 89.81 133 ASP A C 1
ATOM 1036 O O . ASP A 1 133 ? -7.434 19.312 6.164 1 89.81 133 ASP A O 1
ATOM 1040 N N . PRO A 1 134 ? -8.789 21.031 5.828 1 89.25 134 PRO A N 1
ATOM 1041 C CA . PRO A 1 134 ? -8.039 21.891 6.75 1 89.25 134 PRO A CA 1
ATOM 1042 C C . PRO A 1 134 ? -8.047 21.359 8.18 1 89.25 134 PRO A C 1
ATOM 1044 O O . PRO A 1 134 ? -7.133 21.656 8.961 1 89.25 134 PRO A O 1
ATOM 1047 N N . GLU A 1 135 ? -9.125 20.656 8.523 1 93.75 135 GLU A N 1
ATOM 1048 C CA . GLU A 1 135 ? -9.227 20.047 9.844 1 93.75 135 GLU A CA 1
ATOM 1049 C C . GLU A 1 135 ? -9.422 18.547 9.742 1 93.75 135 GLU A C 1
ATOM 1051 O O . GLU A 1 135 ? -10.078 18.047 8.82 1 93.75 135 GLU A O 1
ATOM 1056 N N . PRO A 1 136 ? -8.797 17.859 10.773 1 96 136 PRO A N 1
ATOM 1057 C CA . PRO A 1 136 ? -9.055 16.422 10.797 1 96 136 PRO A CA 1
ATOM 1058 C C . PRO A 1 136 ? -10.539 16.078 10.93 1 96 136 PRO A C 1
ATOM 1060 O O . PRO A 1 136 ? -11.281 16.812 11.594 1 96 136 PRO A O 1
ATOM 1063 N N . LYS A 1 137 ? -10.898 15.031 10.211 1 95.81 137 LYS A N 1
ATOM 1064 C CA . LYS A 1 137 ? -12.266 14.516 10.297 1 95.81 137 LYS A CA 1
ATOM 1065 C C . LYS A 1 137 ? -12.289 13.094 10.859 1 95.81 137 LYS A C 1
ATOM 1067 O O . LYS A 1 137 ? -11.258 12.422 10.891 1 95.81 137 LYS A O 1
ATOM 1072 N N . ILE A 1 138 ? -13.453 12.727 11.312 1 95 138 ILE A N 1
ATOM 1073 C CA . ILE A 1 138 ? -13.586 11.344 11.773 1 95 138 ILE A CA 1
ATOM 1074 C C . ILE A 1 138 ? -13.625 10.406 10.57 1 95 138 ILE A C 1
ATOM 1076 O O . ILE A 1 138 ? -14.516 10.516 9.711 1 95 138 ILE A O 1
ATOM 1080 N N . GLY A 1 139 ? -12.734 9.508 10.508 1 92.62 139 GLY A N 1
ATOM 1081 C CA . GLY A 1 139 ? -12.648 8.57 9.406 1 92.62 139 GLY A CA 1
ATOM 1082 C C . GLY A 1 139 ? -13.57 7.375 9.57 1 92.62 139 GLY A C 1
ATOM 1083 O O . GLY A 1 139 ? -14.352 7.316 10.516 1 92.62 139 GLY A O 1
ATOM 1084 N N . ALA A 1 140 ? -13.469 6.473 8.664 1 85.88 140 ALA A N 1
ATOM 1085 C CA . ALA A 1 140 ? -14.344 5.305 8.586 1 85.88 140 ALA A CA 1
ATOM 1086 C C . ALA A 1 140 ? -14.18 4.414 9.812 1 85.88 140 ALA A C 1
ATOM 1088 O O . ALA A 1 140 ? -15.078 3.631 10.141 1 85.88 140 ALA A O 1
ATOM 1089 N N . HIS A 1 141 ? -13.031 4.625 10.5 1 88.19 141 HIS A N 1
ATOM 1090 C CA . HIS A 1 141 ? -12.766 3.748 11.641 1 88.19 141 HIS A CA 1
ATOM 1091 C C . HIS A 1 141 ? -12.984 4.48 12.961 1 88.19 141 HIS A C 1
ATOM 1093 O O . HIS A 1 141 ? -12.508 4.031 14.008 1 88.19 141 HIS A O 1
ATOM 1099 N N . GLY A 1 142 ? -13.555 5.691 12.883 1 93.06 1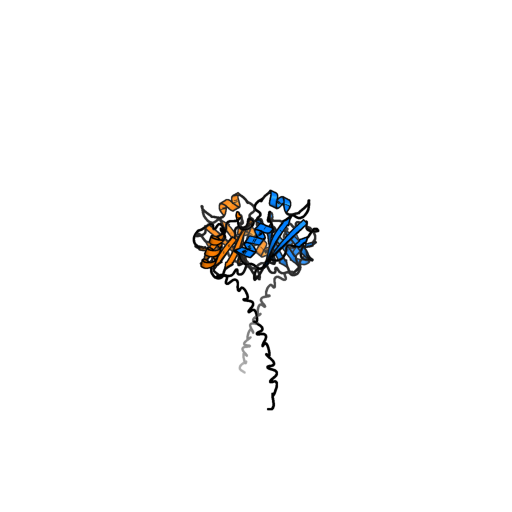42 GLY A N 1
ATOM 1100 C CA . GLY A 1 142 ? -13.938 6.422 14.086 1 93.06 142 GLY A CA 1
ATOM 1101 C C . GLY A 1 142 ? -12.805 7.258 14.656 1 93.06 142 GLY A C 1
ATOM 1102 O O . GLY A 1 142 ? -12.93 7.809 15.758 1 93.06 142 GLY A O 1
ATOM 1103 N N . LYS A 1 143 ? -11.75 7.348 13.992 1 97.12 143 LYS A N 1
ATOM 1104 C CA . LYS A 1 143 ? -10.586 8.117 14.422 1 97.12 143 LYS A CA 1
ATOM 1105 C C . LYS A 1 143 ? -10.414 9.375 13.57 1 97.12 143 LYS A C 1
ATOM 1107 O O . LYS A 1 143 ? -10.938 9.453 12.453 1 97.12 143 LYS A O 1
ATOM 1112 N N . GLN A 1 144 ? -9.734 10.289 14.117 1 97.94 144 GLN A N 1
ATOM 1113 C CA . GLN A 1 144 ? -9.414 11.492 13.352 1 97.94 144 GLN A CA 1
ATOM 1114 C C . GLN A 1 144 ? -8.43 11.188 12.227 1 97.94 144 GLN A C 1
ATOM 1116 O O . GLN A 1 144 ? -7.395 10.555 12.461 1 97.94 144 GLN A O 1
ATOM 1121 N N . VAL A 1 145 ? -8.75 11.703 11.055 1 98.38 145 VAL A N 1
ATOM 1122 C CA . VAL A 1 145 ? -7.879 11.477 9.906 1 98.38 145 VAL A CA 1
ATOM 1123 C C . VAL A 1 145 ? -7.711 12.773 9.125 1 98.38 145 VAL A C 1
ATOM 1125 O O . VAL A 1 145 ? -8.531 13.688 9.242 1 98.38 145 VAL A O 1
ATOM 1128 N N . VAL A 1 146 ? -6.621 12.852 8.391 1 98 146 VAL A N 1
ATOM 1129 C CA .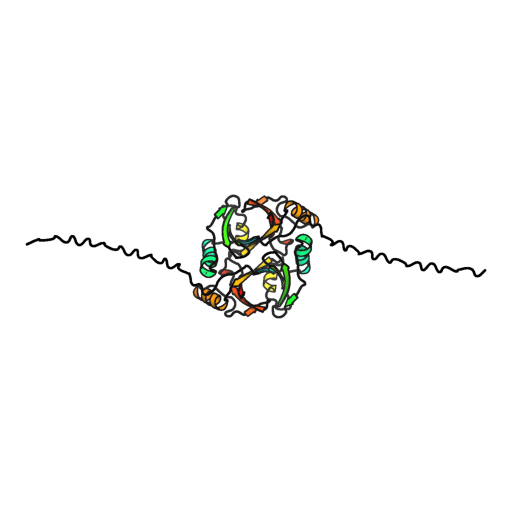 VAL A 1 146 ? -6.398 13.875 7.379 1 98 146 VAL A CA 1
ATOM 1130 C C . VAL A 1 146 ? -5.77 13.25 6.137 1 98 146 VAL A C 1
ATOM 1132 O O . VAL A 1 146 ? -4.934 12.344 6.242 1 98 146 VAL A O 1
ATOM 1135 N N . PHE A 1 147 ? -6.188 13.75 4.969 1 98.19 147 PHE A N 1
ATOM 1136 C CA . PHE A 1 147 ? -5.633 13.273 3.705 1 98.19 147 PHE A CA 1
ATOM 1137 C C . PHE A 1 147 ? -4.652 14.281 3.127 1 98.19 147 PHE A C 1
ATOM 1139 O O . PHE A 1 147 ? -4.938 15.477 3.082 1 98.19 147 PHE A O 1
ATOM 1146 N N . LEU A 1 148 ? -3.541 13.75 2.719 1 98 148 LEU A N 1
ATOM 1147 C CA . LEU A 1 148 ? -2.506 14.562 2.084 1 98 148 LEU A CA 1
ATOM 1148 C C . LEU A 1 148 ? -2.535 14.391 0.569 1 98 148 LEU A C 1
ATOM 1150 O O . LEU A 1 148 ? -2.705 13.281 0.068 1 98 148 LEU A O 1
ATOM 1154 N N . HIS A 1 149 ? -2.363 15.461 -0.13 1 97.19 149 HIS A N 1
ATOM 1155 C CA . HIS A 1 149 ? -2.461 15.461 -1.586 1 97.19 149 HIS A CA 1
ATOM 1156 C C . HIS A 1 149 ? -1.322 14.672 -2.217 1 97.19 149 HIS A C 1
ATOM 1158 O O . HIS A 1 149 ? -0.162 14.828 -1.832 1 97.19 149 HIS A O 1
ATOM 1164 N N . PRO A 1 150 ? -1.638 13.891 -3.238 1 97.38 150 PRO A N 1
ATOM 1165 C CA . PRO A 1 150 ? -0.63 13.031 -3.863 1 97.38 150 PRO A CA 1
ATOM 1166 C C . PRO A 1 150 ? 0.566 13.82 -4.398 1 97.38 150 PRO A C 1
ATOM 1168 O O . PRO A 1 150 ? 1.699 13.328 -4.348 1 97.38 150 PRO A O 1
ATOM 1171 N N . LYS A 1 151 ? 0.374 14.992 -4.785 1 95.38 151 LYS A N 1
ATOM 1172 C CA . LYS A 1 151 ? 1.438 15.789 -5.398 1 95.38 151 LYS A CA 1
ATOM 1173 C C . LYS A 1 151 ? 2.592 16 -4.422 1 95.38 151 LYS A C 1
ATOM 1175 O O . LYS A 1 151 ? 3.748 16.109 -4.836 1 95.38 151 LYS A O 1
ATOM 1180 N N . ASP A 1 152 ? 2.271 16.016 -3.158 1 95.69 152 ASP A N 1
ATOM 1181 C CA . ASP A 1 152 ? 3.299 16.297 -2.162 1 95.69 152 ASP A CA 1
ATOM 1182 C C . ASP A 1 152 ? 3.816 15.008 -1.526 1 95.69 152 ASP A C 1
ATOM 1184 O O . ASP A 1 152 ? 4.684 15.047 -0.652 1 95.69 152 ASP A O 1
ATOM 1188 N N . CYS A 1 153 ? 3.309 13.844 -1.965 1 96.31 153 CYS A N 1
ATOM 1189 C CA . CYS A 1 153 ? 3.66 12.578 -1.326 1 96.31 153 CYS A CA 1
ATOM 1190 C C . CYS A 1 153 ? 4.062 11.539 -2.363 1 96.31 153 CYS A C 1
ATOM 1192 O O . CYS A 1 153 ? 3.717 10.359 -2.236 1 96.31 153 CYS A O 1
ATOM 1194 N N . GLY A 1 154 ? 4.746 11.984 -3.404 1 94.75 154 GLY A N 1
ATOM 1195 C CA . GLY A 1 154 ? 5.234 11.047 -4.402 1 94.75 154 GLY A CA 1
ATOM 1196 C C . GLY A 1 154 ? 4.121 10.406 -5.211 1 94.75 154 GLY A C 1
ATOM 1197 O O . GLY A 1 154 ? 4.207 9.234 -5.574 1 94.75 154 GLY A O 1
ATOM 1198 N N . GLY A 1 155 ? 3.008 11.117 -5.426 1 97 155 GLY A N 1
ATOM 1199 C CA . GLY A 1 155 ? 1.886 10.617 -6.207 1 97 155 GLY A CA 1
ATOM 1200 C C . GLY A 1 155 ? 0.963 9.711 -5.418 1 97 155 GLY A C 1
ATOM 1201 O O . GLY A 1 155 ? 0.138 9 -5.996 1 97 155 GLY A O 1
ATOM 1202 N N . VAL A 1 156 ? 1.105 9.672 -4.121 1 98.31 156 VAL A N 1
ATOM 1203 C CA . VAL A 1 156 ? 0.331 8.773 -3.271 1 98.31 156 VAL A CA 1
ATOM 1204 C C . VAL A 1 156 ? -0.648 9.586 -2.424 1 98.31 156 VAL A C 1
ATOM 1206 O O . VAL A 1 156 ? -0.268 10.578 -1.803 1 98.31 156 VAL A O 1
ATOM 1209 N N . LEU A 1 157 ? -1.921 9.242 -2.428 1 98.5 157 LEU A N 1
ATOM 1210 C CA . LEU A 1 157 ? -2.863 9.758 -1.442 1 98.5 157 LEU A CA 1
ATOM 1211 C C . LEU A 1 157 ? -2.604 9.148 -0.069 1 98.5 157 LEU A C 1
ATOM 1213 O O . LEU A 1 157 ? -2.799 7.945 0.13 1 98.5 157 LEU A O 1
ATOM 1217 N N . VAL A 1 158 ? -2.119 9.977 0.843 1 98.5 158 VAL A N 1
ATOM 1218 C CA . VAL A 1 158 ? -1.752 9.484 2.166 1 98.5 158 VAL A CA 1
ATOM 1219 C C . VAL A 1 158 ? -2.787 9.938 3.193 1 98.5 158 VAL A C 1
ATOM 1221 O O . VAL A 1 158 ? -3.146 11.109 3.244 1 98.5 158 VAL A O 1
ATOM 1224 N N . GLU A 1 159 ? -3.322 9 3.881 1 98.56 159 GLU A N 1
ATOM 1225 C CA . GLU A 1 159 ? -4.156 9.25 5.051 1 98.56 159 GLU A CA 1
ATOM 1226 C C . GLU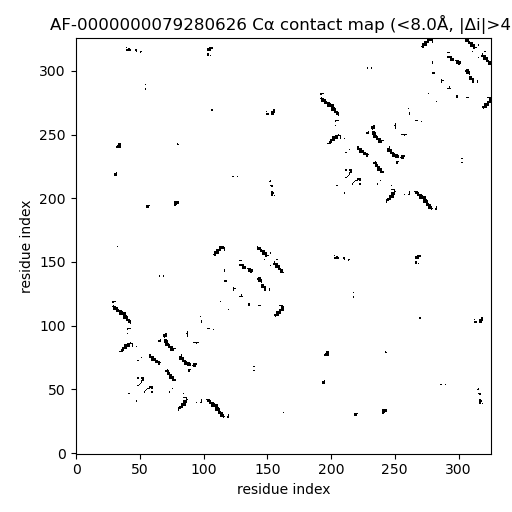 A 1 159 ? -3.338 9.188 6.336 1 98.56 159 GLU A C 1
ATOM 1228 O O . GLU A 1 159 ? -2.648 8.195 6.59 1 98.56 159 GLU A O 1
ATOM 1233 N N . LEU A 1 160 ? -3.328 10.312 7.113 1 98.25 160 LEU A N 1
ATOM 1234 C CA . LEU A 1 160 ? -2.834 10.227 8.484 1 98.25 160 LEU A CA 1
ATOM 1235 C C . LEU A 1 160 ? -3.979 9.977 9.461 1 98.25 160 LEU A C 1
ATOM 1237 O O . LEU A 1 160 ? -5.023 10.617 9.375 1 98.25 160 LEU A O 1
ATOM 1241 N N . GLU A 1 161 ? -3.777 9.008 10.312 1 98.56 161 GLU A N 1
ATOM 1242 C CA . GLU A 1 161 ? -4.805 8.641 11.289 1 98.56 161 GLU A CA 1
ATOM 1243 C C . GLU A 1 161 ? -4.254 8.672 12.711 1 98.56 161 GLU A C 1
ATOM 1245 O O . GLU A 1 161 ? -3.166 8.156 12.969 1 98.56 161 GLU A O 1
ATOM 1250 N N . GLU A 1 162 ? -5.047 9.336 13.57 1 98.56 162 GLU A N 1
ATOM 1251 C CA . GLU A 1 162 ? -4.691 9.297 14.992 1 98.56 162 GLU A CA 1
ATOM 1252 C C . GLU A 1 162 ? -4.656 7.855 15.5 1 98.56 162 GLU A C 1
ATOM 1254 O O . GLU A 1 162 ? -5.578 7.078 15.25 1 98.56 162 GLU A O 1
ATOM 1259 N N . ALA A 1 163 ? -3.551 7.461 16.172 1 96.56 163 ALA A N 1
ATOM 1260 C CA . ALA A 1 163 ? -3.4 6.105 16.688 1 96.56 163 ALA A CA 1
ATOM 1261 C C . ALA A 1 163 ? -4.363 5.852 17.844 1 96.56 163 ALA A C 1
ATOM 1263 O O . ALA A 1 163 ? -4.723 6.777 18.578 1 96.56 163 ALA A O 1
ATOM 1264 N N . MET B 1 1 ? -39.75 -76.25 39.156 1 29.77 1 MET B N 1
ATOM 1265 C CA . MET B 1 1 ? -38.969 -75.812 38 1 29.77 1 MET B CA 1
ATOM 1266 C C . MET B 1 1 ? -39.062 -74.312 37.844 1 29.77 1 MET B C 1
ATOM 1268 O O . MET B 1 1 ? -40.156 -73.75 37.719 1 29.77 1 MET B O 1
ATOM 1272 N N . ALA B 1 2 ? -38.062 -73.5 38.531 1 30.36 2 ALA B N 1
ATOM 1273 C CA . ALA B 1 2 ? -37.75 -72.125 38.969 1 30.36 2 ALA B CA 1
ATOM 1274 C C . ALA B 1 2 ? -37.469 -71.188 37.75 1 30.36 2 ALA B C 1
ATOM 1276 O O . ALA B 1 2 ? -36.406 -71.312 37.125 1 30.36 2 ALA B O 1
ATOM 1277 N N . ALA B 1 3 ? -38.438 -71 36.844 1 30.25 3 ALA B N 1
ATOM 1278 C CA . ALA B 1 3 ? -38.312 -70.25 35.594 1 30.25 3 ALA B CA 1
ATOM 1279 C C . ALA B 1 3 ? -37.906 -68.812 35.844 1 30.25 3 ALA B C 1
ATOM 1281 O O . ALA B 1 3 ? -38.688 -68 36.344 1 30.25 3 ALA B O 1
ATOM 1282 N N . TRP B 1 4 ? -36.562 -68.5 36.281 1 28.86 4 TRP B N 1
ATOM 1283 C CA . TRP B 1 4 ? -35.938 -67.25 36.562 1 28.86 4 TRP B CA 1
ATOM 1284 C C . TRP B 1 4 ? -35.875 -66.375 35.281 1 28.86 4 TRP B C 1
ATOM 1286 O O . TRP B 1 4 ? -35.344 -66.812 34.25 1 28.86 4 TRP B O 1
ATOM 1296 N N . VAL B 1 5 ? -36.906 -65.562 35 1 31.06 5 VAL B N 1
ATOM 1297 C CA . VAL B 1 5 ? -37.031 -64.625 33.906 1 31.06 5 VAL B CA 1
ATOM 1298 C C . VAL B 1 5 ? -35.844 -63.656 33.906 1 31.06 5 VAL B C 1
ATOM 1300 O O . VAL B 1 5 ? -35.625 -62.906 34.875 1 31.06 5 VAL B O 1
ATOM 1303 N N . ARG B 1 6 ? -34.625 -64 33.438 1 28.95 6 ARG B N 1
ATOM 1304 C CA . ARG B 1 6 ? -33.406 -63.25 33.25 1 28.95 6 ARG B CA 1
ATOM 1305 C C . ARG B 1 6 ? -33.688 -62.031 32.375 1 28.95 6 ARG B C 1
ATOM 1307 O O . ARG B 1 6 ? -34.094 -62.188 31.203 1 28.95 6 ARG B O 1
ATOM 1314 N N . LEU B 1 7 ? -34.281 -60.938 32.906 1 33.84 7 LEU B N 1
ATOM 1315 C CA . LEU B 1 7 ? -34.469 -59.656 32.219 1 33.84 7 LEU B CA 1
ATOM 1316 C C . LEU B 1 7 ? -33.125 -59.188 31.609 1 33.84 7 LEU B C 1
ATOM 1318 O O . LEU B 1 7 ? -32.156 -58.969 32.344 1 33.84 7 LEU B O 1
ATOM 1322 N N . CYS B 1 8 ? -32.719 -59.656 30.406 1 29.66 8 CYS B N 1
ATOM 1323 C CA . CYS B 1 8 ? -31.578 -59.25 29.609 1 29.66 8 CYS B CA 1
ATOM 1324 C C . CYS B 1 8 ? -31.609 -57.75 29.344 1 29.66 8 CYS B C 1
ATOM 1326 O O . CYS B 1 8 ? -32.5 -57.281 28.656 1 29.66 8 CYS B O 1
ATOM 1328 N N . VAL B 1 9 ? -31.406 -56.875 30.375 1 34.28 9 VAL B N 1
ATOM 1329 C CA . VAL B 1 9 ? -31.266 -55.406 30.172 1 34.28 9 VAL B CA 1
ATOM 1330 C C . VAL B 1 9 ? -30.219 -55.156 29.094 1 34.28 9 VAL B C 1
ATOM 1332 O O . VAL B 1 9 ? -29.062 -55.531 29.234 1 34.28 9 VAL B O 1
ATOM 1335 N N . HIS B 1 10 ? -30.562 -55.25 27.781 1 35.28 10 HIS B N 1
ATOM 1336 C CA . HIS B 1 10 ? -29.719 -54.812 26.672 1 35.28 10 HIS B CA 1
ATOM 1337 C C . HIS B 1 10 ? -29.297 -53.344 26.844 1 35.28 10 HIS B C 1
ATOM 1339 O O . HIS B 1 10 ? -30.141 -52.469 26.891 1 35.28 10 HIS B O 1
ATOM 1345 N N . GLN B 1 11 ? -28.375 -53.031 27.812 1 33.91 11 GLN B N 1
ATOM 1346 C CA . GLN B 1 11 ? -27.812 -51.688 27.812 1 33.91 11 GLN B CA 1
ATOM 1347 C C . GLN B 1 11 ? -27.25 -51.312 26.453 1 33.91 11 GLN B C 1
ATOM 1349 O O . GLN B 1 11 ? -26.391 -52 25.906 1 33.91 11 GLN B O 1
ATOM 1354 N N . VAL B 1 12 ? -28.094 -50.75 25.562 1 37.69 12 VAL B N 1
ATOM 1355 C CA . VAL B 1 12 ? -27.625 -50.188 24.312 1 37.69 12 VAL B CA 1
ATOM 1356 C C . VAL B 1 12 ? -26.531 -49.125 24.594 1 37.69 12 VAL B C 1
ATOM 1358 O O . VAL B 1 12 ? -26.766 -48.156 25.297 1 37.69 12 VAL B O 1
ATOM 1361 N N . LEU B 1 13 ? -25.281 -49.562 24.797 1 37.75 13 LEU B N 1
ATOM 1362 C CA . LEU B 1 13 ? -24.141 -48.625 24.844 1 37.75 13 LEU B CA 1
ATOM 1363 C C . LEU B 1 13 ? -24.156 -47.719 23.641 1 37.75 13 LEU B C 1
ATOM 1365 O O . LEU B 1 13 ? -24.109 -48.188 22.5 1 37.75 13 LEU B O 1
ATOM 1369 N N . ARG B 1 14 ? -24.953 -46.625 23.719 1 34.75 14 ARG B N 1
ATOM 1370 C CA . ARG B 1 14 ? -24.859 -45.594 22.688 1 34.75 14 ARG B CA 1
ATOM 1371 C C . ARG B 1 14 ? -23.422 -45.156 22.484 1 34.75 14 ARG B C 1
ATOM 1373 O O . ARG B 1 14 ? -22.766 -44.719 23.438 1 34.75 14 ARG B O 1
ATOM 1380 N N . SER B 1 15 ? -22.641 -45.844 21.625 1 39.12 15 SER B N 1
ATOM 1381 C CA . SER B 1 15 ? -21.344 -45.344 21.188 1 39.12 15 SER B CA 1
ATOM 1382 C C . SER B 1 15 ? -21.453 -43.938 20.656 1 39.12 15 SER B C 1
ATOM 1384 O O . SER B 1 15 ? -22.297 -43.625 19.797 1 39.12 15 SER B O 1
ATOM 1386 N N . SER B 1 16 ? -21.375 -42.906 21.516 1 38.38 16 SER B N 1
ATOM 1387 C CA . SER B 1 16 ? -21.234 -41.562 21.016 1 38.38 16 SER B CA 1
ATOM 1388 C C . SER B 1 16 ? -20.078 -41.438 20.031 1 38.38 16 SER B C 1
ATOM 1390 O O . SER B 1 16 ? -18.938 -41.781 20.359 1 38.38 16 SER B O 1
ATOM 1392 N N . THR B 1 17 ? -20.328 -41.812 18.812 1 35.44 17 THR B N 1
ATOM 1393 C CA . THR B 1 17 ? -19.312 -41.469 17.812 1 35.44 17 THR B CA 1
ATOM 1394 C C . THR B 1 17 ? -18.953 -39.969 17.906 1 35.44 17 THR B C 1
ATOM 1396 O O . THR B 1 17 ? -19.812 -39.125 17.734 1 35.44 17 THR B O 1
ATOM 1399 N N . ALA B 1 18 ? -18.031 -39.625 18.875 1 38.53 18 ALA B N 1
ATOM 1400 C CA . ALA B 1 18 ? -17.438 -38.281 18.75 1 38.53 18 ALA B CA 1
ATOM 1401 C C . ALA B 1 18 ? -17.125 -37.969 17.297 1 38.53 18 ALA B C 1
ATOM 1403 O O . ALA B 1 18 ? -16.391 -38.719 16.625 1 38.53 18 ALA B O 1
ATOM 1404 N N . CYS B 1 19 ? -18.125 -37.5 16.562 1 37.91 19 CYS B N 1
ATOM 1405 C CA . CYS B 1 19 ? -17.812 -36.938 15.25 1 37.91 19 CYS B CA 1
ATOM 1406 C C . CYS B 1 19 ? -16.531 -36.125 15.289 1 37.91 19 CYS B C 1
ATOM 1408 O O . CYS B 1 19 ? -16.453 -35.094 15.969 1 37.91 19 CYS B O 1
ATOM 1410 N N . LEU B 1 20 ? -15.383 -36.812 15.32 1 39.47 20 LEU B N 1
ATOM 1411 C CA . LEU B 1 20 ? -14.148 -36.094 15.07 1 39.47 20 LEU B CA 1
ATOM 1412 C C . LEU B 1 20 ? -14.359 -35 14.016 1 39.47 20 LEU B C 1
ATOM 1414 O O . LEU B 1 20 ? -14.711 -35.312 12.875 1 39.47 20 LEU B O 1
ATOM 1418 N N . SER B 1 21 ? -14.953 -34 14.375 1 36.84 21 SER B N 1
ATOM 1419 C CA . SER B 1 21 ? -14.883 -32.844 13.492 1 36.84 21 SER B CA 1
ATOM 1420 C C . SER B 1 21 ? -13.5 -32.719 12.859 1 36.84 21 SER B C 1
ATOM 1422 O O . SER B 1 21 ? -12.5 -32.594 13.562 1 36.84 21 SER B O 1
ATOM 1424 N N . ARG B 1 22 ? -13.289 -33.531 11.906 1 30.98 22 ARG B N 1
ATOM 1425 C CA . ARG B 1 22 ? -12.102 -33.188 11.133 1 30.98 22 ARG B CA 1
ATOM 1426 C C . ARG B 1 22 ? -11.977 -31.672 10.977 1 30.98 22 ARG B C 1
ATOM 1428 O O . ARG B 1 22 ? -12.82 -31.047 10.336 1 30.98 22 ARG B O 1
ATOM 1435 N N . ARG B 1 23 ? -11.555 -31.031 11.945 1 35.59 23 ARG B N 1
ATOM 1436 C CA . ARG B 1 23 ? -11.031 -29.719 11.578 1 35.59 23 ARG B CA 1
ATOM 1437 C C . ARG B 1 23 ? -10.516 -29.719 10.141 1 35.59 23 ARG B C 1
ATOM 1439 O O . ARG B 1 23 ? -9.625 -30.5 9.797 1 35.59 23 ARG B O 1
ATOM 1446 N N . HIS B 1 24 ? -11.352 -29.656 9.188 1 35.06 24 HIS B N 1
ATOM 1447 C CA . HIS B 1 24 ? -10.836 -29.375 7.855 1 35.06 24 HIS B CA 1
ATOM 1448 C C . HIS B 1 24 ? -9.578 -28.5 7.922 1 35.06 24 HIS B C 1
ATOM 1450 O O . HIS B 1 24 ? -9.664 -27.297 8.164 1 35.06 24 HIS B O 1
ATOM 1456 N N . TYR B 1 25 ? -8.617 -28.875 8.641 1 38.97 25 TYR B N 1
ATOM 1457 C CA . TYR B 1 25 ? -7.316 -28.281 8.344 1 38.97 25 TYR B CA 1
ATOM 1458 C C . TYR B 1 25 ? -7.172 -28.016 6.848 1 38.97 25 TYR B C 1
ATOM 1460 O O . TYR B 1 25 ? -7.16 -28.953 6.043 1 38.97 25 TYR B O 1
ATOM 1468 N N . SER B 1 26 ? -7.879 -27.141 6.238 1 47.06 26 SER B N 1
ATOM 1469 C CA . SER B 1 26 ? -7.48 -26.797 4.879 1 47.06 26 SER B CA 1
ATOM 1470 C C . SER B 1 26 ? -5.969 -26.891 4.707 1 47.06 26 SER B C 1
ATOM 1472 O O . SER B 1 26 ? -5.219 -26.219 5.426 1 47.06 26 SER B O 1
ATOM 1474 N N . ASP B 1 27 ? -5.387 -27.984 4.715 1 57.25 27 ASP B N 1
ATOM 1475 C CA . ASP B 1 27 ? -3.992 -28.375 4.504 1 57.25 27 ASP B CA 1
ATOM 1476 C C . ASP B 1 27 ? -3.326 -27.469 3.465 1 57.25 27 ASP B C 1
ATOM 1478 O O . ASP B 1 27 ? -3.221 -27.844 2.293 1 57.25 27 ASP B O 1
ATOM 1482 N N . SER B 1 28 ? -3.553 -26.188 3.545 1 70.06 28 SER B N 1
ATOM 1483 C CA . SER B 1 28 ? -2.828 -25.375 2.568 1 70.06 28 SER B CA 1
ATOM 1484 C C . SER B 1 28 ? -1.322 -25.594 2.68 1 70.06 28 SER B C 1
ATOM 1486 O O . SER B 1 28 ? -0.773 -25.625 3.783 1 70.06 28 SER B O 1
ATOM 1488 N N . VAL B 1 29 ? -0.714 -26.109 1.63 1 88.88 29 VAL B N 1
ATOM 1489 C CA . VAL B 1 29 ? 0.704 -26.438 1.526 1 88.88 29 VAL B CA 1
ATOM 1490 C C . VAL B 1 29 ? 1.536 -25.156 1.58 1 88.88 29 VAL B C 1
ATOM 1492 O O . VAL B 1 29 ? 2.764 -25.203 1.669 1 88.88 29 VAL B O 1
ATOM 1495 N N . TRP B 1 30 ? 0.902 -24.031 1.711 1 96.44 30 TRP B N 1
ATOM 1496 C CA . TRP B 1 30 ? 1.565 -22.734 1.898 1 96.44 30 TRP B CA 1
ATOM 1497 C C . TRP B 1 30 ? 0.663 -21.766 2.648 1 96.44 30 TRP B C 1
ATOM 1499 O O . TRP B 1 30 ? -0.539 -22 2.787 1 96.44 30 TRP B O 1
ATOM 1509 N N . SER B 1 31 ? 1.272 -20.703 3.258 1 96.81 31 SER B N 1
ATOM 1510 C CA . SER B 1 31 ? 0.492 -19.688 3.971 1 96.81 31 SER B CA 1
ATOM 1511 C C . SER B 1 31 ? 0.908 -18.281 3.566 1 96.81 31 SER B C 1
ATOM 1513 O O . SER B 1 31 ? 2.076 -18.031 3.254 1 96.81 31 SER B O 1
ATOM 1515 N N . LEU B 1 32 ? -0.075 -17.406 3.559 1 97.88 32 LEU B N 1
ATOM 1516 C CA . LEU B 1 32 ? 0.161 -15.984 3.365 1 97.88 32 LEU B CA 1
ATOM 1517 C C . LEU B 1 32 ? 0.759 -15.359 4.621 1 97.88 32 LEU B C 1
ATOM 1519 O O . LEU B 1 32 ? 0.319 -15.648 5.734 1 97.88 32 LEU B O 1
ATOM 1523 N N . GLY B 1 33 ? 1.765 -14.602 4.41 1 97.25 33 GLY B N 1
ATOM 1524 C CA . GLY B 1 33 ? 2.414 -13.938 5.535 1 97.25 33 GLY B CA 1
ATOM 1525 C C . GLY B 1 33 ? 2.127 -12.453 5.602 1 97.25 33 GLY B C 1
ATOM 1526 O O . GLY B 1 33 ? 0.981 -12.031 5.438 1 97.25 33 GLY B O 1
ATOM 1527 N N . ARG B 1 34 ? 3.123 -11.703 5.965 1 98.25 34 ARG B N 1
ATOM 1528 C CA . ARG B 1 34 ? 3 -10.273 6.242 1 98.25 34 ARG B CA 1
ATOM 1529 C C . ARG B 1 34 ? 3.051 -9.453 4.957 1 98.25 34 ARG B C 1
ATOM 1531 O O . ARG B 1 34 ? 3.52 -9.938 3.926 1 98.25 34 ARG B O 1
ATOM 1538 N N . LEU B 1 35 ? 2.514 -8.203 4.988 1 98.75 35 LEU B N 1
ATOM 1539 C CA . LEU B 1 35 ? 2.84 -7.172 4.004 1 98.75 35 LEU B CA 1
ATOM 1540 C C . LEU B 1 35 ? 4.293 -6.73 4.141 1 98.75 35 LEU B C 1
ATOM 1542 O O . LEU B 1 35 ? 4.66 -6.078 5.117 1 98.75 35 LEU B O 1
ATOM 1546 N N . ASN B 1 36 ? 5.102 -7.137 3.18 1 98.62 36 ASN B N 1
ATOM 1547 C CA . ASN B 1 36 ? 6.527 -6.824 3.248 1 98.62 36 ASN B CA 1
ATOM 1548 C C . ASN B 1 36 ? 6.793 -5.352 2.967 1 98.62 36 ASN B C 1
ATOM 1550 O O . ASN B 1 36 ? 7.469 -4.676 3.746 1 98.62 36 ASN B O 1
ATOM 1554 N N . HIS B 1 37 ? 6.281 -4.891 1.871 1 98.88 37 HIS B N 1
ATOM 1555 C CA . HIS B 1 37 ? 6.449 -3.484 1.522 1 98.88 37 HIS B CA 1
ATOM 1556 C C . HIS B 1 37 ? 5.402 -3.039 0.508 1 98.88 37 HIS B C 1
ATOM 1558 O O . HIS B 1 37 ? 4.738 -3.873 -0.114 1 98.88 37 HIS B O 1
ATOM 1564 N N . VAL B 1 38 ? 5.172 -1.773 0.465 1 98.88 38 VAL B N 1
ATOM 1565 C CA . VAL B 1 38 ? 4.496 -1.09 -0.633 1 98.88 38 VAL B CA 1
ATOM 1566 C C . VAL B 1 38 ? 5.516 -0.314 -1.464 1 98.88 38 VAL B C 1
ATOM 1568 O O . VAL B 1 38 ? 6.281 0.49 -0.926 1 98.88 38 VAL B O 1
ATOM 1571 N N . ALA B 1 39 ? 5.523 -0.573 -2.746 1 98.81 39 ALA B N 1
ATOM 1572 C CA . ALA B 1 39 ? 6.441 0.14 -3.631 1 98.81 39 ALA B CA 1
ATOM 1573 C C . ALA B 1 39 ? 5.77 1.362 -4.25 1 98.81 39 ALA B C 1
ATOM 1575 O O . ALA B 1 39 ? 4.621 1.288 -4.695 1 98.81 39 ALA B O 1
ATOM 1576 N N . ILE B 1 40 ? 6.469 2.432 -4.195 1 98.88 40 ILE B N 1
ATOM 1577 C CA . ILE B 1 40 ? 6.031 3.693 -4.781 1 98.88 40 ILE B CA 1
ATOM 1578 C C . ILE B 1 40 ? 7.023 4.137 -5.852 1 98.88 40 ILE B C 1
ATOM 1580 O O . ILE B 1 40 ? 8.211 4.316 -5.57 1 98.88 40 ILE B O 1
ATOM 1584 N N . ALA B 1 41 ? 6.562 4.246 -7.098 1 98.88 41 ALA B N 1
ATOM 1585 C CA . ALA B 1 41 ? 7.383 4.824 -8.156 1 98.88 41 ALA B CA 1
ATOM 1586 C C . ALA B 1 41 ? 7.395 6.348 -8.07 1 98.88 41 ALA B C 1
ATOM 1588 O O . ALA B 1 41 ? 6.34 6.977 -7.992 1 98.88 41 ALA B O 1
ATOM 1589 N N . VAL B 1 42 ? 8.555 6.887 -8.047 1 98.81 42 VAL B N 1
ATOM 1590 C CA . VAL B 1 42 ? 8.656 8.336 -7.887 1 98.81 42 VAL B CA 1
ATOM 1591 C C . VAL B 1 42 ? 9.516 8.914 -9.008 1 98.81 42 VAL B C 1
ATOM 1593 O O . VAL B 1 42 ? 10.555 8.352 -9.359 1 98.81 42 VAL B O 1
ATOM 1596 N N . PRO B 1 43 ? 9.117 10.039 -9.609 1 98.12 43 PRO B N 1
ATOM 1597 C CA . PRO B 1 43 ? 9.898 10.641 -10.688 1 98.12 43 PRO B CA 1
ATOM 1598 C C . PRO B 1 43 ? 11.164 11.336 -10.188 1 98.12 43 PRO B C 1
ATOM 1600 O O . PRO B 1 43 ? 12.148 11.438 -10.922 1 98.12 43 PRO B O 1
ATOM 1603 N N . ASN B 1 44 ? 11.109 11.852 -8.93 1 97.75 44 ASN B N 1
ATOM 1604 C CA . ASN B 1 44 ? 12.234 12.5 -8.273 1 97.75 44 ASN B CA 1
ATOM 1605 C C . ASN B 1 44 ? 12.492 11.914 -6.887 1 97.75 44 ASN B C 1
ATOM 1607 O O . ASN B 1 44 ? 11.742 12.172 -5.949 1 97.75 44 ASN B O 1
ATOM 1611 N N . LEU B 1 45 ? 13.516 11.148 -6.812 1 97.94 45 LEU B N 1
ATOM 1612 C CA . LEU B 1 45 ? 13.812 10.422 -5.586 1 97.94 45 LEU B CA 1
ATOM 1613 C C . LEU B 1 45 ? 14.117 11.391 -4.445 1 97.94 45 LEU B C 1
ATOM 1615 O O . LEU B 1 45 ? 13.672 11.18 -3.312 1 97.94 45 LEU B O 1
ATOM 1619 N N . GLY B 1 46 ? 14.906 12.43 -4.691 1 97.5 46 GLY B N 1
ATOM 1620 C CA . GLY B 1 46 ? 15.242 13.422 -3.682 1 97.5 46 GLY B CA 1
ATOM 1621 C C . GLY B 1 46 ? 14.023 14.078 -3.061 1 97.5 46 GLY B C 1
ATOM 1622 O O . GLY B 1 46 ? 13.938 14.219 -1.838 1 97.5 46 GLY B O 1
ATOM 1623 N N . ASP B 1 47 ? 13.062 14.477 -3.883 1 96.69 47 ASP B N 1
ATOM 1624 C CA . ASP B 1 47 ? 11.828 15.086 -3.398 1 96.69 47 ASP B CA 1
ATOM 1625 C C . ASP B 1 47 ? 11.047 14.125 -2.512 1 96.69 47 ASP B C 1
ATOM 1627 O O . ASP B 1 47 ? 10.547 14.508 -1.455 1 96.69 47 ASP B O 1
ATOM 1631 N N . ALA B 1 48 ? 10.961 12.898 -2.951 1 97.25 48 ALA B N 1
ATOM 1632 C CA . ALA B 1 48 ? 10.234 11.891 -2.178 1 97.25 48 ALA B CA 1
ATOM 1633 C C . ALA B 1 48 ? 10.906 11.648 -0.83 1 97.25 48 ALA B C 1
ATOM 1635 O O . ALA B 1 48 ? 10.242 11.586 0.204 1 97.25 48 ALA B O 1
ATOM 1636 N N . VAL B 1 49 ? 12.18 11.484 -0.836 1 97.81 49 VAL B N 1
ATOM 1637 C CA . VAL B 1 49 ? 12.938 11.258 0.39 1 97.81 49 VAL B CA 1
ATOM 1638 C C . VAL B 1 49 ? 12.727 12.422 1.353 1 97.81 49 VAL B C 1
ATOM 1640 O O . VAL B 1 49 ? 12.539 12.219 2.555 1 97.81 49 VAL B O 1
ATOM 1643 N N . ARG B 1 50 ? 12.734 13.602 0.863 1 95.94 50 ARG B N 1
ATOM 1644 C CA . ARG B 1 50 ? 12.562 14.789 1.693 1 95.94 50 ARG B CA 1
ATOM 1645 C C . ARG B 1 50 ? 11.234 14.75 2.439 1 95.94 50 ARG B C 1
ATOM 1647 O O . ARG B 1 50 ? 11.18 15.055 3.633 1 95.94 50 ARG B O 1
ATOM 1654 N N . VAL B 1 51 ? 10.203 14.359 1.791 1 95.75 51 VAL B N 1
ATOM 1655 C CA . VAL B 1 51 ? 8.883 14.344 2.414 1 95.75 51 VAL B CA 1
ATOM 1656 C C . VAL B 1 51 ? 8.844 13.305 3.529 1 95.75 51 VAL B C 1
ATOM 1658 O O . VAL B 1 51 ? 8.438 13.602 4.652 1 95.75 51 VAL B O 1
ATOM 1661 N N . TYR B 1 52 ? 9.266 12.117 3.238 1 97.5 52 TYR B N 1
ATOM 1662 C CA . TYR B 1 52 ? 9.164 11.039 4.207 1 97.5 52 TYR B CA 1
ATOM 1663 C C . TYR B 1 52 ? 10.164 11.227 5.344 1 97.5 52 TYR B C 1
ATOM 1665 O O . TYR B 1 52 ? 9.859 10.922 6.5 1 97.5 52 TYR B O 1
ATOM 1673 N N . LYS B 1 53 ? 11.289 11.773 5.047 1 96.81 53 LYS B N 1
ATOM 1674 C CA . LYS B 1 53 ? 12.32 11.992 6.062 1 96.81 53 LYS B CA 1
ATOM 1675 C C . LYS B 1 53 ? 12.039 13.25 6.871 1 96.81 53 LYS B C 1
ATOM 1677 O O . LYS B 1 53 ? 11.961 13.203 8.102 1 96.81 53 LYS B O 1
ATOM 1682 N N . ASP B 1 54 ? 11.797 14.375 6.211 1 95.5 54 ASP B N 1
ATOM 1683 C CA . ASP B 1 54 ? 11.773 15.672 6.879 1 95.5 54 ASP B CA 1
ATOM 1684 C C . ASP B 1 54 ? 10.367 16.016 7.355 1 95.5 54 ASP B C 1
ATOM 1686 O O . ASP B 1 54 ? 10.203 16.719 8.352 1 95.5 54 ASP B O 1
ATOM 1690 N N . VAL B 1 55 ? 9.375 15.57 6.633 1 95.19 55 VAL B N 1
ATOM 1691 C CA . VAL B 1 55 ? 8 15.883 7.016 1 95.19 55 VAL B CA 1
ATOM 1692 C C . VAL B 1 55 ? 7.461 14.797 7.941 1 95.19 55 VAL B C 1
ATOM 1694 O O . VAL B 1 55 ? 7.043 15.086 9.062 1 95.19 55 VAL B O 1
ATOM 1697 N N . PHE B 1 56 ? 7.594 13.531 7.512 1 96.69 56 PHE B N 1
ATOM 1698 C CA . PHE B 1 56 ? 7.02 12.43 8.281 1 96.69 56 PHE B CA 1
ATOM 1699 C C . PHE B 1 56 ? 7.984 11.969 9.367 1 96.69 56 PHE B C 1
ATOM 1701 O O . PHE B 1 56 ? 7.605 11.203 10.25 1 96.69 56 PHE B O 1
ATOM 1708 N N . GLN B 1 57 ? 9.211 12.406 9.25 1 95.31 57 GLN B N 1
ATOM 1709 C CA . GLN B 1 57 ? 10.234 12.062 10.234 1 95.31 57 GLN B CA 1
ATOM 1710 C C . GLN B 1 57 ? 10.484 10.562 10.281 1 95.31 57 GLN B C 1
ATOM 1712 O O . GLN B 1 57 ? 10.711 9.992 11.352 1 95.31 57 GLN B O 1
ATOM 1717 N N . ALA B 1 58 ? 10.281 9.969 9.156 1 97.5 58 ALA B N 1
ATOM 1718 C CA . ALA B 1 58 ? 10.531 8.531 9.039 1 97.5 58 ALA B CA 1
ATOM 1719 C C . ALA B 1 58 ? 12.023 8.242 8.953 1 97.5 58 ALA B C 1
ATOM 1721 O O . ALA B 1 58 ? 12.812 9.117 8.594 1 97.5 58 ALA B O 1
ATOM 1722 N N . LYS B 1 59 ? 12.367 7.031 9.438 1 97.75 59 LYS B N 1
ATOM 1723 C CA . LYS B 1 59 ? 13.695 6.516 9.117 1 97.75 59 LYS B CA 1
ATOM 1724 C C . LYS B 1 59 ? 13.797 6.125 7.645 1 97.75 59 LYS B C 1
ATOM 1726 O O . LYS B 1 59 ? 13.023 5.297 7.164 1 97.75 59 LYS B O 1
ATOM 1731 N N . VAL B 1 60 ? 14.734 6.707 6.922 1 98.44 60 VAL B N 1
ATOM 1732 C CA . VAL B 1 60 ? 14.875 6.516 5.48 1 98.44 60 VAL B CA 1
ATOM 1733 C C . VAL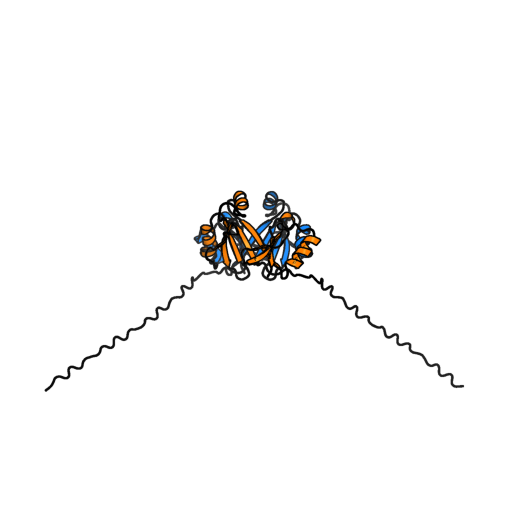 B 1 60 ? 16.297 6.051 5.156 1 98.44 60 VAL B C 1
ATOM 1735 O O . VAL B 1 60 ? 17.266 6.582 5.699 1 98.44 60 VAL B O 1
ATOM 1738 N N . SER B 1 61 ? 16.453 5.059 4.336 1 98.5 61 SER B N 1
ATOM 1739 C CA . SER B 1 61 ? 17.766 4.531 3.967 1 98.5 61 SER B CA 1
ATOM 1740 C C . SER B 1 61 ? 18.453 5.426 2.941 1 98.5 61 SER B C 1
ATOM 1742 O O . SER B 1 61 ? 17.828 6.32 2.371 1 98.5 61 SER B O 1
ATOM 1744 N N . GLU B 1 62 ? 19.734 5.129 2.77 1 98.12 62 GLU B N 1
ATOM 1745 C CA . GLU B 1 62 ? 20.422 5.699 1.612 1 98.12 62 GLU B CA 1
ATOM 1746 C C . GLU B 1 62 ? 19.922 5.074 0.313 1 98.12 62 GLU B C 1
ATOM 1748 O O . GLU B 1 62 ? 19.484 3.922 0.302 1 98.12 62 GLU B O 1
ATOM 1753 N N . PRO B 1 63 ? 19.984 5.895 -0.752 1 98.5 63 PRO B N 1
ATOM 1754 C CA . PRO B 1 63 ? 19.641 5.289 -2.041 1 98.5 63 PRO B CA 1
ATOM 1755 C C . PRO B 1 63 ? 20.547 4.109 -2.396 1 98.5 63 PRO B C 1
ATOM 1757 O O . PRO B 1 63 ? 21.75 4.148 -2.127 1 98.5 63 PRO B O 1
ATOM 1760 N N . GLN B 1 64 ? 19.953 3.061 -2.914 1 98.31 64 GLN B N 1
ATOM 1761 C CA . GLN B 1 64 ? 20.656 1.877 -3.391 1 98.31 64 GLN B CA 1
ATOM 1762 C C . GLN B 1 64 ? 20.391 1.637 -4.875 1 98.31 64 GLN B C 1
ATOM 1764 O O . GLN B 1 64 ? 19.25 1.425 -5.277 1 98.31 64 GLN B O 1
ATOM 1769 N N . ALA B 1 65 ? 21.438 1.66 -5.664 1 98.12 65 ALA B N 1
ATOM 1770 C CA . ALA B 1 65 ? 21.312 1.332 -7.082 1 98.12 65 ALA B CA 1
ATOM 1771 C C . ALA B 1 65 ? 21.25 -0.178 -7.289 1 98.12 65 ALA B C 1
ATOM 1773 O O . ALA B 1 65 ? 22.062 -0.921 -6.73 1 98.12 65 ALA B O 1
ATOM 1774 N N . LEU B 1 66 ? 20.266 -0.625 -8.047 1 97.25 66 LEU B N 1
ATOM 1775 C CA . LEU B 1 66 ? 20.109 -2.023 -8.43 1 97.25 66 LEU B CA 1
ATOM 1776 C C . LEU B 1 66 ? 20.047 -2.164 -9.945 1 97.25 66 LEU B C 1
ATOM 1778 O O . LEU B 1 66 ? 18.969 -2.418 -10.508 1 97.25 66 LEU B O 1
ATOM 1782 N N . PRO B 1 67 ? 21.172 -2.096 -10.586 1 96.81 67 PRO B N 1
ATOM 1783 C CA . PRO B 1 67 ? 21.188 -2.066 -12.055 1 96.81 67 PRO B CA 1
ATOM 1784 C C . PRO B 1 67 ? 20.516 -3.289 -12.672 1 96.81 67 PRO B C 1
ATOM 1786 O O . PRO B 1 67 ? 19.859 -3.178 -13.719 1 96.81 67 PRO B O 1
ATOM 1789 N N . GLU B 1 68 ? 20.656 -4.465 -12.039 1 94.75 68 GLU B N 1
ATOM 1790 C CA . GLU B 1 68 ? 20.062 -5.691 -12.562 1 94.75 68 GLU B CA 1
ATOM 1791 C C . GLU B 1 68 ? 18.531 -5.617 -12.555 1 94.75 68 GLU B C 1
ATOM 1793 O O . GLU B 1 68 ? 17.859 -6.355 -13.281 1 94.75 68 GLU B O 1
ATOM 1798 N N . HIS B 1 69 ? 18.031 -4.672 -11.773 1 95.38 69 HIS B N 1
ATOM 1799 C CA . HIS B 1 69 ? 16.578 -4.531 -11.664 1 95.38 69 HIS B CA 1
ATOM 1800 C C . HIS B 1 69 ? 16.109 -3.211 -12.266 1 95.38 69 HIS B C 1
ATOM 1802 O O . HIS B 1 69 ? 14.914 -2.906 -12.234 1 95.38 69 HIS B O 1
ATOM 1808 N N . GLY B 1 70 ? 17.031 -2.393 -12.719 1 97.31 70 GLY B N 1
ATOM 1809 C CA . GLY B 1 70 ? 16.719 -1.167 -13.438 1 97.31 70 GLY B CA 1
ATOM 1810 C C . GLY B 1 70 ? 16.141 -0.085 -12.555 1 97.31 70 GLY B C 1
ATOM 1811 O O . GLY B 1 70 ? 15.359 0.752 -13.016 1 97.31 70 GLY B O 1
ATOM 1812 N N . VAL B 1 71 ? 16.453 -0.145 -11.203 1 98.38 71 VAL B N 1
ATOM 1813 C CA . VAL B 1 71 ? 15.867 0.86 -10.32 1 98.38 71 VAL B CA 1
ATOM 1814 C C . VAL B 1 71 ? 16.906 1.304 -9.289 1 98.38 71 VAL B C 1
ATOM 1816 O O . VAL B 1 71 ? 17.875 0.595 -9.031 1 98.38 71 VAL B O 1
ATOM 1819 N N . THR B 1 72 ? 16.75 2.494 -8.805 1 98.56 72 THR B N 1
ATOM 1820 C CA . THR B 1 72 ? 17.297 2.932 -7.52 1 98.56 72 THR B CA 1
ATOM 1821 C C . THR B 1 72 ? 16.219 2.883 -6.441 1 98.56 72 THR B C 1
ATOM 1823 O O . THR B 1 72 ? 15.086 3.326 -6.664 1 98.56 72 THR B O 1
ATOM 1826 N N . VAL B 1 73 ? 16.594 2.32 -5.305 1 98.44 73 VAL B N 1
ATOM 1827 C CA . VAL B 1 73 ? 15.594 2.127 -4.266 1 98.44 73 VAL B CA 1
ATOM 1828 C C . VAL B 1 73 ? 16 2.865 -2.998 1 98.44 73 VAL B C 1
ATOM 1830 O O . VAL B 1 73 ? 17.188 2.928 -2.666 1 98.44 73 VAL B O 1
ATOM 1833 N N . VAL B 1 74 ? 15.078 3.473 -2.318 1 98.62 74 VAL B N 1
ATOM 1834 C CA . VAL B 1 74 ? 15.172 3.984 -0.955 1 98.62 74 VAL B CA 1
ATOM 1835 C C . VAL B 1 74 ? 14.07 3.367 -0.099 1 98.62 74 VAL B C 1
ATOM 1837 O O . VAL B 1 74 ? 12.914 3.287 -0.524 1 98.62 74 VAL B O 1
ATOM 1840 N N . PHE B 1 75 ? 14.43 2.938 1.078 1 98.69 75 PHE B N 1
ATOM 1841 C CA . PHE B 1 75 ? 13.445 2.361 1.983 1 98.69 75 PHE B CA 1
ATOM 1842 C C . PHE B 1 75 ? 13.023 3.375 3.041 1 98.69 75 PHE B C 1
ATOM 1844 O O . PHE B 1 75 ? 13.867 4.031 3.65 1 98.69 75 PHE B O 1
ATOM 1851 N N . VAL B 1 76 ? 11.75 3.562 3.193 1 98.62 76 VAL B N 1
ATOM 1852 C CA . VAL B 1 76 ? 11.141 4.223 4.344 1 98.62 76 VAL B CA 1
ATOM 1853 C C . VAL B 1 76 ? 10.711 3.182 5.375 1 98.62 76 VAL B C 1
ATOM 1855 O O . VAL B 1 76 ? 9.836 2.359 5.105 1 98.62 76 VAL B O 1
ATOM 1858 N N . GLU B 1 77 ? 11.297 3.199 6.504 1 98.19 77 GLU B N 1
ATOM 1859 C CA . GLU B 1 77 ? 11.023 2.189 7.523 1 98.19 77 GLU B CA 1
ATOM 1860 C C . GLU B 1 77 ? 9.891 2.623 8.445 1 98.19 77 GLU B C 1
ATOM 1862 O O . GLU B 1 77 ? 9.961 3.686 9.07 1 98.19 77 GLU B O 1
ATOM 1867 N N . LEU B 1 78 ? 8.883 1.805 8.445 1 98.12 78 LEU B N 1
ATOM 1868 C CA . LEU B 1 78 ? 7.812 1.945 9.43 1 98.12 78 LEU B CA 1
ATOM 1869 C C . LEU B 1 78 ? 7.91 0.862 10.5 1 98.12 78 LEU B C 1
ATOM 1871 O O . LEU B 1 78 ? 8.797 0.002 10.438 1 98.12 78 LEU B O 1
ATOM 1875 N N . GLU B 1 79 ? 7.074 0.95 11.516 1 96.75 79 GLU B N 1
ATOM 1876 C CA . GLU B 1 79 ? 7.113 -0.004 12.617 1 96.75 79 GLU B CA 1
ATOM 1877 C C . GLU B 1 79 ? 6.836 -1.424 12.133 1 96.75 79 GLU B C 1
ATOM 1879 O O . GLU B 1 79 ? 7.391 -2.387 12.664 1 96.75 79 GLU B O 1
ATOM 1884 N N . ASN B 1 80 ? 6.066 -1.547 11.133 1 98.5 80 ASN B N 1
ATOM 1885 C CA . ASN B 1 80 ? 5.539 -2.869 10.812 1 98.5 80 ASN B CA 1
ATOM 1886 C C . ASN B 1 80 ? 5.793 -3.236 9.352 1 98.5 80 ASN B C 1
ATOM 1888 O O . ASN B 1 80 ? 5.621 -4.395 8.961 1 98.5 80 ASN B O 1
ATOM 1892 N N . ALA B 1 81 ? 6.176 -2.383 8.516 1 98.38 81 ALA B N 1
ATOM 1893 C CA . ALA B 1 81 ? 6.391 -2.586 7.086 1 98.38 81 ALA B CA 1
ATOM 1894 C C . ALA B 1 81 ? 7.379 -1.565 6.531 1 98.38 81 ALA B C 1
ATOM 1896 O O . ALA B 1 81 ? 7.961 -0.781 7.285 1 98.38 81 ALA B O 1
ATOM 1897 N N . LYS B 1 82 ? 7.59 -1.646 5.234 1 98.56 82 LYS B N 1
ATOM 1898 C CA . LYS B 1 82 ? 8.406 -0.646 4.559 1 98.56 82 LYS B CA 1
ATOM 1899 C C . LYS B 1 82 ? 7.672 -0.045 3.365 1 98.56 82 LYS B C 1
ATOM 1901 O O . LYS B 1 82 ? 6.816 -0.699 2.764 1 98.56 82 LYS B O 1
ATOM 1906 N N . LEU B 1 83 ? 7.938 1.188 3.174 1 98.75 83 LEU B N 1
ATOM 1907 C CA . LEU B 1 83 ? 7.703 1.757 1.853 1 98.75 83 LEU B CA 1
ATOM 1908 C C . LEU B 1 83 ? 8.977 1.741 1.019 1 98.75 83 LEU B C 1
ATOM 1910 O O . LEU B 1 83 ? 10.062 2.035 1.529 1 98.75 83 LEU B O 1
ATOM 1914 N N . GLU B 1 84 ? 8.852 1.323 -0.159 1 98.75 84 GLU B N 1
ATOM 1915 C CA . GLU B 1 84 ? 9.969 1.313 -1.102 1 98.75 84 GLU B CA 1
ATOM 1916 C C . GLU B 1 84 ? 9.805 2.398 -2.162 1 98.75 84 GLU B C 1
ATOM 1918 O O . GLU B 1 84 ? 8.906 2.322 -3.004 1 98.75 84 GLU B O 1
ATOM 1923 N N . LEU B 1 85 ? 10.641 3.414 -2.09 1 98.75 85 LEU B N 1
ATOM 1924 C CA . LEU B 1 85 ? 10.664 4.434 -3.131 1 98.75 85 LEU B CA 1
ATOM 1925 C C . LEU B 1 85 ? 11.547 4 -4.297 1 98.75 85 LEU B C 1
ATOM 1927 O O . LEU B 1 85 ? 12.734 3.721 -4.113 1 98.75 85 LEU B O 1
ATOM 1931 N N . LEU B 1 86 ? 10.93 3.928 -5.492 1 98.75 86 LEU B N 1
ATOM 1932 C CA . LEU B 1 86 ? 11.617 3.434 -6.68 1 98.75 86 LEU B CA 1
ATOM 1933 C C . LEU B 1 86 ? 11.82 4.555 -7.699 1 98.75 86 LEU B C 1
ATOM 1935 O O . LEU B 1 86 ? 10.875 5.273 -8.031 1 98.75 86 LEU B O 1
ATOM 1939 N N . HIS B 1 87 ? 12.969 4.703 -8.125 1 98.81 87 HIS B N 1
ATOM 1940 C CA . HIS B 1 87 ? 13.305 5.59 -9.234 1 98.81 87 HIS B CA 1
ATOM 1941 C C . HIS B 1 87 ? 13.992 4.824 -10.359 1 98.81 87 HIS B C 1
ATOM 1943 O O . HIS B 1 87 ? 14.82 3.945 -10.109 1 98.81 87 HIS B O 1
ATOM 1949 N N . PRO B 1 88 ? 13.664 5.172 -11.625 1 98.62 88 PRO B N 1
ATOM 1950 C CA . PRO B 1 88 ? 14.273 4.445 -12.75 1 98.62 88 PRO B CA 1
ATOM 1951 C C . PRO B 1 88 ? 15.789 4.574 -12.781 1 98.62 88 PRO B C 1
ATOM 1953 O O . PRO B 1 88 ? 16.328 5.629 -12.445 1 98.62 88 PRO B O 1
ATOM 1956 N N . LEU B 1 89 ? 16.406 3.48 -13.148 1 98.25 89 LEU B N 1
ATOM 1957 C CA . LEU B 1 89 ? 17.844 3.441 -13.359 1 98.25 89 LEU B CA 1
ATOM 1958 C C . LEU B 1 89 ? 18.172 2.801 -14.703 1 98.25 89 LEU B C 1
ATOM 1960 O O . LEU B 1 89 ? 17.734 1.686 -14.992 1 98.25 89 LEU B O 1
ATOM 1964 N N . GLY B 1 90 ? 18.875 3.508 -15.594 1 95.56 90 GLY B N 1
ATOM 1965 C CA . GLY B 1 90 ? 19.281 2.982 -16.891 1 95.56 90 GLY B CA 1
ATOM 1966 C C .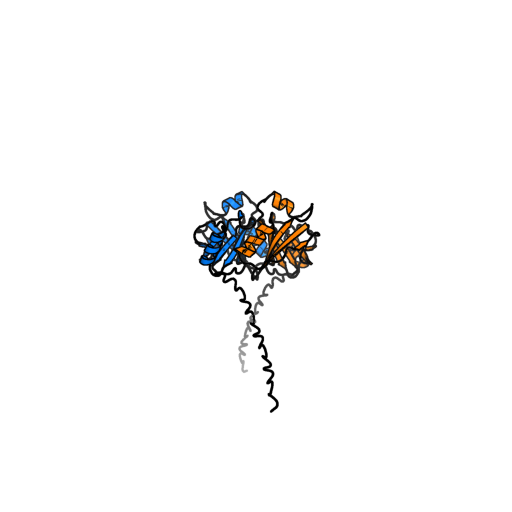 GLY B 1 90 ? 18.219 3.195 -17.969 1 95.56 90 GLY B C 1
ATOM 1967 O O . GLY B 1 90 ? 17.219 3.883 -17.734 1 95.56 90 GLY B O 1
ATOM 1968 N N . GLU B 1 91 ? 18.406 2.65 -19.203 1 91.81 91 GLU B N 1
ATOM 1969 C CA . GLU B 1 91 ? 17.578 2.914 -20.375 1 91.81 91 GLU B CA 1
ATOM 1970 C C . GLU B 1 91 ? 16.391 1.968 -20.422 1 91.81 91 GLU B C 1
ATOM 1972 O O . GLU B 1 91 ? 15.391 2.258 -21.094 1 91.81 91 GLU B O 1
ATOM 1977 N N . ASN B 1 92 ? 16.375 0.907 -19.734 1 92.31 92 ASN B N 1
ATOM 1978 C CA . ASN B 1 92 ? 15.305 -0.08 -19.812 1 92.31 92 ASN B CA 1
ATOM 1979 C C . ASN B 1 92 ? 14.703 -0.368 -18.438 1 92.31 92 ASN B C 1
ATOM 1981 O O . ASN B 1 92 ? 14.438 -1.523 -18.109 1 92.31 92 ASN B O 1
ATOM 1985 N N . SER B 1 93 ? 14.477 0.655 -17.734 1 97.69 93 SER B N 1
ATOM 1986 C CA . SER B 1 93 ? 13.883 0.463 -16.406 1 97.69 93 SER B CA 1
ATOM 1987 C C . SER B 1 93 ? 12.469 -0.094 -16.516 1 97.69 93 SER B C 1
ATOM 1989 O O . SER B 1 93 ? 11.656 0.393 -17.312 1 97.69 93 SER B O 1
ATOM 1991 N N . PRO B 1 94 ? 12.148 -1.066 -15.672 1 96 94 PRO B N 1
ATOM 1992 C CA . PRO B 1 94 ? 10.812 -1.658 -15.727 1 96 94 PRO B CA 1
ATOM 1993 C C . PRO B 1 94 ? 9.727 -0.702 -15.234 1 96 94 PRO B C 1
ATOM 1995 O O . PRO B 1 94 ? 8.539 -0.975 -15.406 1 96 94 PRO B O 1
ATOM 1998 N N . ILE B 1 95 ? 10.086 0.472 -14.594 1 97.81 95 ILE B N 1
ATOM 1999 C CA . ILE B 1 95 ? 9.047 1.349 -14.055 1 97.81 95 ILE B CA 1
ATOM 2000 C C . ILE B 1 95 ? 8.977 2.625 -14.891 1 97.81 95 ILE B C 1
ATOM 2002 O O . ILE B 1 95 ? 8.242 3.557 -14.547 1 97.81 95 ILE B O 1
ATOM 2006 N N . GLU B 1 96 ? 9.742 2.711 -15.938 1 97.81 96 GLU B N 1
ATOM 2007 C CA . GLU B 1 96 ? 9.703 3.877 -16.812 1 97.81 96 GLU B CA 1
ATOM 2008 C C . GLU B 1 96 ? 8.32 4.043 -17.438 1 97.81 96 GLU B C 1
ATOM 2010 O O . GLU B 1 96 ? 7.789 5.156 -17.5 1 97.81 96 GLU B O 1
ATOM 2015 N N . GLY B 1 97 ? 7.816 2.969 -18 1 97.38 97 GLY B N 1
ATOM 2016 C CA . GLY B 1 97 ? 6.488 3.016 -18.578 1 97.38 97 GLY B CA 1
ATOM 2017 C C . GLY B 1 97 ? 5.422 3.484 -17.609 1 97.38 97 GLY B C 1
ATOM 2018 O O . GLY B 1 97 ? 4.547 4.273 -17.984 1 97.38 97 GLY B O 1
ATOM 2019 N N . TYR B 1 98 ? 5.543 2.969 -16.406 1 97.81 98 TYR B N 1
ATOM 2020 C CA . TYR B 1 98 ? 4.602 3.365 -15.367 1 97.81 98 TYR B CA 1
ATOM 2021 C C . TYR B 1 98 ? 4.633 4.875 -15.156 1 97.81 98 TYR B C 1
ATOM 2023 O O . TYR B 1 98 ? 3.582 5.52 -15.102 1 97.81 98 TYR B O 1
ATOM 2031 N N . LEU B 1 99 ? 5.812 5.477 -15.078 1 98.12 99 LEU B N 1
ATOM 2032 C CA . LEU B 1 99 ? 5.961 6.898 -14.789 1 98.12 99 LEU B CA 1
ATOM 2033 C C . LEU B 1 99 ? 5.57 7.746 -15.992 1 98.12 99 LEU B C 1
ATOM 2035 O O . LEU B 1 99 ? 5.195 8.914 -15.844 1 98.12 99 LEU B O 1
ATOM 2039 N N . LYS B 1 100 ? 5.676 7.152 -17.188 1 97.81 100 LYS B N 1
ATOM 2040 C CA . LYS B 1 100 ? 5.172 7.852 -18.375 1 97.81 100 LYS B CA 1
ATOM 2041 C C . LYS B 1 100 ? 3.66 8.039 -18.297 1 97.81 100 LYS B C 1
ATOM 2043 O O . LYS B 1 100 ? 3.143 9.094 -18.672 1 97.81 100 LYS B O 1
ATOM 2048 N N . LYS B 1 101 ? 2.994 7.023 -17.766 1 96.88 101 LYS B N 1
ATOM 2049 C CA . LYS B 1 101 ? 1.541 7.066 -17.625 1 96.88 101 LYS B CA 1
ATOM 2050 C C . LYS B 1 101 ? 1.133 7.867 -16.391 1 96.88 101 LYS B C 1
ATOM 2052 O O . LYS B 1 101 ? 0.054 8.461 -16.359 1 96.88 101 LYS B O 1
ATOM 2057 N N . LYS B 1 102 ? 2.01 7.875 -15.383 1 97.31 102 LYS B N 1
ATOM 2058 C CA . LYS B 1 102 ? 1.792 8.578 -14.117 1 97.31 102 LYS B CA 1
ATOM 2059 C C . LYS B 1 102 ? 2.992 9.445 -13.758 1 97.31 102 LYS B C 1
ATOM 2061 O O . LYS B 1 102 ? 3.752 9.117 -12.844 1 97.31 102 LYS B O 1
ATOM 2066 N N . PRO B 1 103 ? 3.074 10.633 -14.367 1 97.94 103 PRO B N 1
ATOM 2067 C CA . PRO B 1 103 ? 4.281 11.453 -14.227 1 97.94 103 PRO B CA 1
ATOM 2068 C C . PRO B 1 103 ? 4.492 11.953 -12.805 1 97.94 103 PRO B C 1
ATOM 2070 O O . PRO B 1 103 ? 5.613 12.297 -12.422 1 97.94 103 PRO B O 1
ATOM 2073 N N . GLY B 1 104 ? 3.43 11.984 -12 1 97.5 104 GLY B N 1
ATOM 2074 C CA . GLY B 1 104 ? 3.549 12.414 -10.617 1 97.5 104 GLY B CA 1
ATOM 2075 C C . GLY B 1 104 ? 3.959 11.297 -9.68 1 97.5 104 GLY B C 1
ATOM 2076 O O . GLY B 1 104 ? 4.191 11.523 -8.492 1 97.5 104 GLY B O 1
ATOM 2077 N N . GLY B 1 105 ? 4.062 10.062 -10.211 1 98.38 105 GLY B N 1
ATOM 2078 C CA . GLY B 1 105 ? 4.352 8.906 -9.383 1 98.38 105 GLY B CA 1
ATOM 2079 C C . GLY B 1 105 ? 3.105 8.227 -8.852 1 98.38 105 GLY B C 1
ATOM 2080 O O . GLY B 1 105 ? 1.993 8.523 -9.289 1 98.38 105 GLY B O 1
ATOM 2081 N N . GLY B 1 106 ? 3.379 7.281 -7.957 1 98.5 106 GLY B N 1
ATOM 2082 C CA . GLY B 1 106 ? 2.252 6.562 -7.383 1 98.5 106 GLY B CA 1
ATOM 2083 C C . GLY B 1 106 ? 2.617 5.18 -6.883 1 98.5 106 GLY B C 1
ATOM 2084 O O . GLY B 1 106 ? 3.748 4.723 -7.074 1 98.5 106 GLY B O 1
ATOM 2085 N N . MET B 1 107 ? 1.664 4.57 -6.207 1 98.75 107 MET B N 1
ATOM 2086 C CA . MET B 1 107 ? 1.864 3.207 -5.719 1 98.75 107 MET B CA 1
ATOM 2087 C C . MET B 1 107 ? 1.959 2.223 -6.879 1 98.75 107 MET B C 1
ATOM 2089 O O . MET B 1 107 ? 1.051 2.145 -7.707 1 98.75 107 MET B O 1
ATOM 2093 N N . HIS B 1 108 ? 3.072 1.521 -6.891 1 98.69 108 HIS B N 1
ATOM 2094 C CA . HIS B 1 108 ? 3.393 0.65 -8.016 1 98.69 108 HIS B CA 1
ATOM 2095 C C . HIS B 1 108 ? 2.955 -0.786 -7.746 1 98.69 108 HIS B C 1
ATOM 2097 O O . HIS B 1 108 ? 2.287 -1.403 -8.578 1 98.69 108 HIS B O 1
ATOM 2103 N N . HIS B 1 109 ? 3.393 -1.373 -6.598 1 98.69 109 HIS B N 1
ATOM 2104 C CA . HIS B 1 109 ? 2.988 -2.732 -6.258 1 98.69 109 HIS B CA 1
ATOM 2105 C C . HIS B 1 109 ? 3 -2.951 -4.75 1 98.69 109 HIS B C 1
ATOM 2107 O O . HIS B 1 109 ? 3.549 -2.137 -4.004 1 98.69 109 HIS B O 1
ATOM 2113 N N . LEU B 1 110 ? 2.318 -4 -4.285 1 98.44 110 LEU B N 1
ATOM 2114 C CA . LEU B 1 110 ? 2.4 -4.535 -2.93 1 98.44 110 LEU B CA 1
ATOM 2115 C C . LEU B 1 110 ? 3.156 -5.859 -2.912 1 98.44 110 LEU B C 1
ATOM 2117 O O . LEU B 1 110 ? 2.998 -6.68 -3.818 1 98.44 110 LEU B O 1
ATOM 2121 N N . CYS B 1 111 ? 3.91 -6.008 -1.877 1 98.75 111 CYS B N 1
ATOM 2122 C CA . CYS B 1 111 ? 4.613 -7.273 -1.725 1 98.75 111 CYS B CA 1
ATOM 2123 C C . CYS B 1 111 ? 4.113 -8.031 -0.5 1 98.75 111 CYS B C 1
ATOM 2125 O O . CYS B 1 111 ? 4.16 -7.516 0.617 1 98.75 111 CYS B O 1
ATOM 2127 N N . LEU B 1 112 ? 3.615 -9.203 -0.762 1 98.69 112 LEU B N 1
ATOM 2128 C CA . LEU B 1 112 ? 3.166 -10.102 0.298 1 98.69 112 LEU B CA 1
ATOM 2129 C C . LEU B 1 112 ? 4.117 -11.281 0.448 1 98.69 112 LEU B C 1
ATOM 2131 O O . LEU B 1 112 ? 4.539 -11.875 -0.547 1 98.69 112 LEU B O 1
ATOM 2135 N N . GLU B 1 113 ? 4.406 -11.594 1.688 1 98.56 113 GLU B N 1
ATOM 2136 C CA . GLU B 1 113 ? 5.27 -12.75 1.931 1 98.56 113 GLU B CA 1
ATOM 2137 C C . GLU B 1 113 ? 4.465 -14.047 1.935 1 98.56 113 GLU B C 1
ATOM 2139 O O . GLU B 1 113 ? 3.311 -14.062 2.367 1 98.56 113 GLU B O 1
ATOM 2144 N N . VAL B 1 114 ? 5.102 -15.078 1.43 1 98.38 114 VAL B N 1
ATOM 2145 C CA . VAL B 1 114 ? 4.586 -16.438 1.553 1 98.38 114 VAL B CA 1
ATOM 2146 C C . VAL B 1 114 ? 5.668 -17.344 2.123 1 98.38 114 VAL B C 1
ATOM 2148 O O . VAL B 1 114 ? 6.863 -17.094 1.961 1 98.38 114 VAL B O 1
ATOM 2151 N N . ASP B 1 115 ? 5.301 -18.422 2.801 1 98.25 115 ASP B N 1
ATOM 2152 C CA . ASP B 1 115 ? 6.289 -19.281 3.447 1 98.25 115 ASP B CA 1
ATOM 2153 C C . ASP B 1 115 ? 6.797 -20.344 2.484 1 98.25 115 ASP B C 1
ATOM 2155 O O . ASP B 1 115 ? 7.781 -21.031 2.775 1 98.25 115 ASP B O 1
ATOM 2159 N N . ASN B 1 116 ? 6.129 -20.531 1.369 1 97.94 116 ASN B N 1
ATOM 2160 C CA . ASN B 1 116 ? 6.504 -21.484 0.336 1 97.94 116 ASN B CA 1
ATOM 2161 C C . ASN B 1 116 ? 6.023 -21.047 -1.042 1 97.94 116 ASN B C 1
ATOM 2163 O O . ASN B 1 116 ? 4.902 -21.359 -1.446 1 97.94 116 ASN B O 1
ATOM 2167 N N . ILE B 1 117 ? 6.879 -20.375 -1.78 1 97.75 117 ILE B N 1
ATOM 2168 C CA . ILE B 1 117 ? 6.488 -19.734 -3.025 1 97.75 117 ILE B CA 1
ATOM 2169 C C . ILE B 1 117 ? 6.195 -20.781 -4.09 1 97.75 117 ILE B C 1
ATOM 2171 O O . ILE B 1 117 ? 5.316 -20.594 -4.938 1 97.75 117 ILE B O 1
ATOM 2175 N N . THR B 1 118 ? 6.883 -21.891 -4.035 1 96.44 118 THR B N 1
ATOM 2176 C CA . THR B 1 118 ? 6.66 -22.953 -4.996 1 96.44 118 THR B CA 1
ATOM 2177 C C . THR B 1 118 ? 5.246 -23.516 -4.871 1 96.44 118 THR B C 1
ATOM 2179 O O . THR B 1 118 ? 4.547 -23.672 -5.871 1 96.44 118 THR B O 1
ATOM 2182 N N . GLU B 1 119 ? 4.867 -23.75 -3.676 1 96.81 119 GLU B N 1
ATOM 2183 C CA . GLU B 1 119 ? 3.52 -24.25 -3.439 1 96.81 119 GLU B CA 1
ATOM 2184 C C . GLU B 1 119 ? 2.473 -23.188 -3.742 1 96.81 119 GLU B C 1
ATOM 2186 O O . GLU B 1 119 ? 1.381 -23.5 -4.223 1 96.81 119 GLU B O 1
ATOM 2191 N N . ALA B 1 120 ? 2.775 -21.922 -3.408 1 97.06 120 ALA B N 1
ATOM 2192 C CA . ALA B 1 120 ? 1.869 -20.828 -3.76 1 97.06 120 ALA B CA 1
ATOM 2193 C C . ALA B 1 120 ? 1.637 -20.781 -5.266 1 97.06 120 ALA B C 1
ATOM 2195 O O . ALA B 1 120 ? 0.504 -20.594 -5.723 1 97.06 120 ALA B O 1
ATOM 2196 N N . MET B 1 121 ? 2.711 -21.016 -6.004 1 96.62 121 MET B N 1
ATOM 2197 C CA . MET B 1 121 ? 2.621 -20.969 -7.461 1 96.62 121 MET B CA 1
ATOM 2198 C C . MET B 1 121 ? 1.662 -22.047 -7.973 1 96.62 121 MET B C 1
ATOM 2200 O O . MET B 1 121 ? 0.908 -21.812 -8.914 1 96.62 121 MET B O 1
ATOM 2204 N N . LYS B 1 122 ? 1.665 -23.172 -7.395 1 95.5 122 LYS B N 1
ATOM 2205 C CA . LYS B 1 122 ? 0.745 -24.234 -7.781 1 95.5 122 LYS B CA 1
ATOM 2206 C C . LYS B 1 122 ? -0.706 -23.812 -7.559 1 95.5 122 LYS B C 1
ATOM 2208 O O . LYS B 1 122 ? -1.563 -24.062 -8.414 1 95.5 122 LYS B O 1
ATOM 2213 N N . THR B 1 123 ? -0.891 -23.188 -6.449 1 96.12 123 THR B N 1
ATOM 2214 C CA . THR B 1 123 ? -2.23 -22.688 -6.145 1 96.12 123 THR B CA 1
ATOM 2215 C C . THR B 1 123 ? -2.672 -21.641 -7.156 1 96.12 123 THR B C 1
ATOM 2217 O O . THR B 1 123 ? -3.814 -21.656 -7.617 1 96.12 123 THR B O 1
ATOM 2220 N N . LEU B 1 124 ? -1.789 -20.703 -7.465 1 96.38 124 LEU B N 1
ATOM 2221 C CA . LEU B 1 124 ? -2.096 -19.656 -8.445 1 96.38 124 LEU B CA 1
ATOM 2222 C C . LEU B 1 124 ? -2.469 -20.281 -9.789 1 96.38 124 LEU B C 1
ATOM 2224 O O . LEU B 1 124 ? -3.42 -19.828 -10.438 1 96.38 124 LEU B O 1
ATOM 2228 N N . GLN B 1 125 ? -1.748 -21.281 -10.172 1 94.69 125 GLN B N 1
ATOM 2229 C CA . GLN B 1 125 ? -2.021 -21.969 -11.43 1 94.69 125 GLN B CA 1
ATOM 2230 C C . GLN B 1 125 ? -3.371 -22.688 -11.383 1 94.69 125 GLN B C 1
ATOM 2232 O O . GLN B 1 125 ? -4.168 -22.578 -12.312 1 94.69 125 GLN B O 1
ATOM 2237 N N . GLU B 1 126 ? -3.619 -23.391 -10.359 1 95 126 GLU B N 1
ATOM 2238 C CA . GLU B 1 126 ? -4.867 -24.125 -10.188 1 95 126 GLU B CA 1
ATOM 2239 C C . GLU B 1 126 ? -6.07 -23.203 -10.227 1 95 126 GLU B C 1
ATOM 2241 O O . GLU B 1 126 ? -7.117 -23.547 -10.773 1 95 126 GLU B O 1
ATOM 2246 N N . LYS B 1 127 ? -5.863 -22.031 -9.609 1 95.62 127 LYS B N 1
ATOM 2247 C CA . LYS B 1 127 ? -6.965 -21.078 -9.492 1 95.62 127 LYS B CA 1
ATOM 2248 C C . LYS B 1 127 ? -6.988 -20.109 -10.664 1 95.62 127 LYS B C 1
ATOM 2250 O O . LYS B 1 127 ? -7.777 -19.156 -10.688 1 95.62 127 LYS B O 1
ATOM 2255 N N . LYS B 1 128 ? -6.047 -20.203 -11.609 1 95.12 128 LYS B N 1
ATOM 2256 C CA . LYS B 1 128 ? -5.992 -19.5 -12.883 1 95.12 128 LYS B CA 1
ATOM 2257 C C . LYS B 1 128 ? -5.734 -18 -12.672 1 95.12 128 LYS B C 1
ATOM 2259 O O . LYS B 1 128 ? -6.305 -17.156 -13.367 1 95.12 128 LYS B O 1
ATOM 2264 N N . VAL B 1 129 ? -4.996 -17.781 -11.594 1 95.44 129 VAL B N 1
ATOM 2265 C CA . VAL B 1 129 ? -4.492 -16.422 -11.414 1 95.44 129 VAL B CA 1
ATOM 2266 C C . VAL B 1 129 ? -3.311 -16.188 -12.359 1 95.44 129 VAL B C 1
ATOM 2268 O O . VAL B 1 129 ? -2.381 -17 -12.414 1 95.44 129 VAL B O 1
ATOM 2271 N N . LYS B 1 130 ? -3.371 -15.125 -13.07 1 95.56 130 LYS B N 1
ATOM 2272 C CA . LYS B 1 130 ? -2.334 -14.836 -14.062 1 95.56 130 LYS B CA 1
ATOM 2273 C C . LYS B 1 130 ? -1.052 -14.359 -13.383 1 95.56 130 LYS B C 1
ATOM 2275 O O . LYS B 1 130 ? -1.063 -13.383 -12.633 1 95.56 130 LYS B O 1
ATOM 2280 N N . VAL B 1 131 ? 0.048 -15.055 -13.633 1 96.06 131 VAL B N 1
ATOM 2281 C CA . VAL B 1 131 ? 1.377 -14.68 -13.156 1 96.06 131 VAL B CA 1
ATOM 2282 C C . VAL B 1 131 ? 2.174 -14.055 -14.305 1 96.06 131 VAL B C 1
ATOM 2284 O O . VAL B 1 131 ? 2.047 -14.477 -15.453 1 96.06 131 VAL B O 1
ATOM 2287 N N . LEU B 1 132 ? 2.947 -13.047 -14.039 1 92.81 132 LEU B N 1
ATOM 2288 C CA . LEU B 1 132 ? 3.68 -12.359 -15.086 1 92.81 132 LEU B CA 1
ATOM 2289 C C . LEU B 1 132 ? 4.879 -13.18 -15.547 1 92.81 132 LEU B C 1
ATOM 2291 O O . LEU B 1 132 ? 5.219 -13.18 -16.734 1 92.81 132 LEU B O 1
ATOM 2295 N N . ASP B 1 133 ? 5.523 -13.875 -14.594 1 89.69 133 ASP B N 1
ATOM 2296 C CA . ASP B 1 133 ? 6.594 -14.812 -14.922 1 89.69 133 ASP B CA 1
ATOM 2297 C C . ASP B 1 133 ? 6.223 -16.234 -14.523 1 89.69 133 ASP B C 1
ATOM 2299 O O . ASP B 1 133 ? 5.762 -16.469 -13.406 1 89.69 133 ASP B O 1
ATOM 2303 N N . PRO B 1 134 ? 6.445 -17.156 -15.398 1 88.88 134 PRO B N 1
ATOM 2304 C CA . PRO B 1 134 ? 6.047 -18.547 -15.133 1 88.88 134 PRO B CA 1
ATOM 2305 C C . PRO B 1 134 ? 6.805 -19.156 -13.961 1 88.88 134 PRO B C 1
ATOM 2307 O O . PRO B 1 134 ? 6.301 -20.078 -13.312 1 88.88 134 PRO B O 1
ATOM 2310 N N . GLU B 1 135 ? 8.039 -18.688 -13.766 1 93.56 135 GLU B N 1
ATOM 2311 C CA . GLU B 1 135 ? 8.844 -19.141 -12.641 1 93.56 135 GLU B CA 1
ATOM 2312 C C . GLU B 1 135 ? 9.266 -17.984 -11.742 1 93.56 135 GLU B C 1
ATOM 2314 O O . GLU B 1 135 ? 9.508 -16.875 -12.227 1 93.56 135 GLU B O 1
ATOM 2319 N N . PRO B 1 136 ? 9.336 -18.344 -10.406 1 95.88 136 PRO B N 1
ATOM 2320 C CA . PRO B 1 136 ? 9.852 -17.297 -9.516 1 95.88 136 PRO B CA 1
ATOM 2321 C C . PRO B 1 136 ? 11.266 -16.859 -9.891 1 95.88 136 PRO B C 1
ATOM 2323 O O . PRO B 1 136 ? 12.07 -17.672 -10.352 1 95.88 136 PRO B O 1
ATOM 2326 N N . LYS B 1 137 ? 11.469 -15.555 -9.742 1 95.75 137 LYS B N 1
ATOM 2327 C CA . LYS B 1 137 ? 12.797 -14.984 -9.969 1 95.75 137 LYS B CA 1
ATOM 2328 C C . LYS B 1 137 ? 13.352 -14.375 -8.68 1 95.75 137 LYS B C 1
ATOM 2330 O O . LYS B 1 137 ? 12.609 -14.141 -7.727 1 95.75 137 LYS B O 1
ATOM 2335 N N . ILE B 1 138 ? 14.641 -14.195 -8.688 1 94.94 138 ILE B N 1
ATOM 2336 C CA . ILE B 1 138 ? 15.242 -13.516 -7.543 1 94.94 138 ILE B CA 1
ATOM 2337 C C . ILE B 1 138 ? 14.922 -12.023 -7.594 1 94.94 138 ILE B C 1
ATOM 2339 O O . ILE B 1 138 ? 15.281 -11.336 -8.555 1 94.94 138 ILE B O 1
ATOM 2343 N N . GLY B 1 139 ? 14.297 -11.547 -6.609 1 92.62 139 GLY B N 1
ATOM 2344 C CA . GLY B 1 139 ? 13.914 -10.141 -6.547 1 92.62 139 GLY B CA 1
ATOM 2345 C C . GLY B 1 139 ? 15.023 -9.242 -6.047 1 92.62 139 GLY B C 1
ATOM 2346 O O . GLY B 1 139 ? 16.141 -9.695 -5.828 1 92.62 139 GLY B O 1
ATOM 2347 N N . ALA B 1 140 ? 14.711 -8.016 -5.887 1 85.94 140 ALA B N 1
ATOM 2348 C CA . ALA B 1 140 ? 15.656 -6.965 -5.523 1 85.94 140 ALA B CA 1
ATOM 2349 C C . ALA B 1 140 ? 16.25 -7.227 -4.141 1 85.94 140 ALA B C 1
ATOM 2351 O O . ALA B 1 140 ? 17.344 -6.727 -3.824 1 85.94 140 ALA B O 1
ATOM 2352 N N . HIS B 1 141 ? 15.531 -8.078 -3.373 1 88.19 141 HIS B N 1
ATOM 2353 C CA . HIS B 1 141 ? 16 -8.305 -2.008 1 88.19 141 HIS B CA 1
ATOM 2354 C C . HIS B 1 141 ? 16.641 -9.672 -1.868 1 88.19 141 HIS B C 1
ATOM 2356 O O . HIS B 1 141 ? 16.797 -10.18 -0.755 1 88.19 141 HIS B O 1
ATOM 2362 N N . GLY B 1 142 ? 16.859 -10.352 -3.01 1 92.94 142 GLY B N 1
ATOM 2363 C CA . GLY B 1 142 ? 17.594 -11.609 -3.006 1 92.94 142 GLY B CA 1
ATOM 2364 C C . GLY B 1 142 ? 16.719 -12.812 -2.744 1 92.94 142 GLY B C 1
ATOM 2365 O O . GLY B 1 142 ? 17.203 -13.922 -2.564 1 92.94 142 GLY B O 1
ATOM 2366 N N . LYS B 1 143 ? 15.477 -12.625 -2.707 1 97.12 143 LYS B N 1
ATOM 2367 C CA . LYS B 1 143 ? 14.508 -13.688 -2.465 1 97.12 143 LYS B CA 1
ATOM 2368 C C . LYS B 1 143 ? 13.719 -14.016 -3.732 1 97.12 143 LYS B C 1
ATOM 2370 O O . LYS B 1 143 ? 13.648 -13.195 -4.652 1 97.12 143 LYS B O 1
ATOM 2375 N N . GLN B 1 144 ? 13.195 -15.172 -3.729 1 97.94 144 GLN B N 1
ATOM 2376 C CA . GLN B 1 144 ? 12.328 -15.555 -4.844 1 97.94 144 GLN B CA 1
ATOM 2377 C C . GLN B 1 144 ? 11.023 -14.766 -4.82 1 97.94 144 GLN B C 1
ATOM 2379 O O . GLN B 1 144 ? 10.359 -14.68 -3.783 1 97.94 144 GLN B O 1
ATOM 2384 N N . VAL B 1 145 ? 10.664 -14.25 -5.984 1 98.38 145 VAL B N 1
ATOM 2385 C CA . VAL B 1 145 ? 9.422 -13.477 -6.082 1 98.38 145 VAL B CA 1
ATOM 2386 C C . VAL B 1 145 ? 8.664 -13.883 -7.34 1 98.38 145 VAL B C 1
ATOM 2388 O O . VAL B 1 145 ? 9.242 -14.438 -8.273 1 98.38 145 VAL B O 1
ATOM 2391 N N . VAL B 1 146 ? 7.367 -13.641 -7.312 1 97.94 146 VAL B N 1
ATOM 2392 C CA . VAL B 1 146 ? 6.504 -13.703 -8.484 1 97.94 146 VAL B CA 1
ATOM 2393 C C . VAL B 1 146 ? 5.52 -12.539 -8.469 1 97.94 146 VAL B C 1
ATOM 2395 O O . VAL B 1 146 ? 5.035 -12.141 -7.41 1 97.94 146 VAL B O 1
ATOM 2398 N N . PHE B 1 147 ? 5.238 -12.008 -9.672 1 98.19 147 PHE B N 1
ATOM 2399 C CA . PHE B 1 147 ? 4.277 -10.922 -9.805 1 98.19 147 PHE B CA 1
ATOM 2400 C C . PHE B 1 147 ? 2.959 -11.422 -10.375 1 98.19 147 PHE B C 1
ATOM 2402 O O . PHE B 1 147 ? 2.947 -12.172 -11.359 1 98.19 147 PHE B O 1
ATOM 2409 N N . LEU B 1 148 ? 1.923 -11 -9.734 1 98 148 LEU B N 1
ATOM 2410 C CA . LEU B 1 148 ? 0.574 -11.336 -10.18 1 98 148 LEU B CA 1
ATOM 2411 C C . LEU B 1 148 ? -0.056 -10.172 -10.938 1 98 148 LEU B C 1
ATOM 2413 O O . LEU B 1 148 ? 0.087 -9.016 -10.531 1 98 148 LEU B O 1
ATOM 2417 N N . HIS B 1 149 ? -0.744 -10.477 -11.984 1 97.12 149 HIS B N 1
ATOM 2418 C CA . HIS B 1 149 ? -1.325 -9.461 -12.852 1 97.12 149 HIS B CA 1
ATOM 2419 C C . HIS B 1 149 ? -2.439 -8.695 -12.141 1 97.12 149 HIS B C 1
ATOM 2421 O O . HIS B 1 149 ? -3.301 -9.305 -11.5 1 97.12 149 HIS B O 1
ATOM 2427 N N . PRO B 1 150 ? -2.484 -7.398 -12.328 1 97.38 150 PRO B N 1
ATOM 2428 C CA . PRO B 1 150 ? -3.467 -6.566 -11.625 1 97.38 150 PRO B CA 1
ATOM 2429 C C . PRO B 1 150 ? -4.906 -6.984 -11.914 1 97.38 150 PRO B C 1
ATOM 2431 O O . PRO B 1 150 ? -5.766 -6.91 -11.031 1 97.38 150 PRO B O 1
ATOM 2434 N N . LYS B 1 151 ? -5.152 -7.492 -13.039 1 95.38 151 LYS B N 1
ATOM 2435 C CA . LYS B 1 151 ? -6.516 -7.832 -13.438 1 95.38 151 LYS B CA 1
ATOM 2436 C C . LYS B 1 151 ? -7.113 -8.883 -12.508 1 95.38 151 LYS B C 1
ATOM 2438 O O . LYS B 1 151 ? -8.328 -8.906 -12.289 1 95.38 151 LYS B O 1
ATOM 2443 N N . ASP B 1 152 ? -6.27 -9.703 -11.953 1 95.75 152 ASP B N 1
ATOM 2444 C CA . ASP B 1 152 ? -6.762 -10.797 -11.117 1 95.75 152 ASP B CA 1
ATOM 2445 C C . ASP B 1 152 ? -6.664 -10.438 -9.633 1 95.75 152 ASP B C 1
ATOM 2447 O O . ASP B 1 152 ? -7.027 -11.234 -8.773 1 95.75 152 ASP B O 1
ATOM 2451 N N . CYS B 1 153 ? -6.18 -9.219 -9.305 1 96.38 153 CYS B N 1
ATOM 2452 C CA . CYS B 1 153 ? -5.938 -8.844 -7.918 1 96.38 153 CYS B CA 1
ATOM 2453 C C . CYS B 1 153 ? -6.555 -7.488 -7.602 1 96.38 153 CYS B C 1
ATOM 2455 O O . CYS B 1 153 ? -5.965 -6.688 -6.875 1 96.38 153 CYS B O 1
ATOM 2457 N N . GLY B 1 154 ? -7.707 -7.223 -8.188 1 94.94 154 GLY B N 1
ATOM 2458 C CA . GLY B 1 154 ? -8.398 -5.977 -7.891 1 94.94 154 GLY B CA 1
ATOM 2459 C C . GLY B 1 154 ? -7.676 -4.754 -8.422 1 94.94 154 GLY B C 1
ATOM 2460 O O . GLY B 1 154 ? 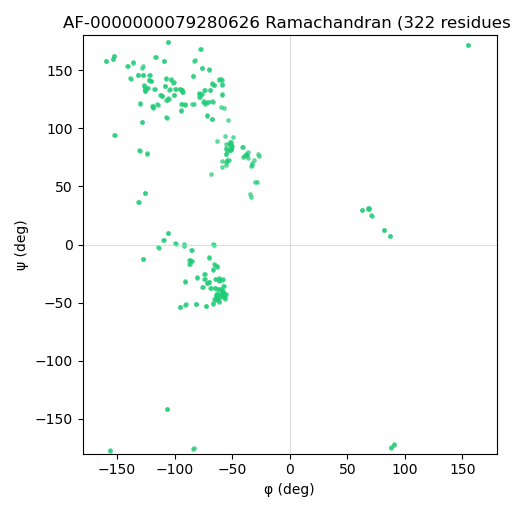-7.68 -3.699 -7.781 1 94.94 154 GLY B O 1
ATOM 2461 N N . GLY B 1 155 ? -6.949 -4.879 -9.531 1 97.06 155 GLY B N 1
ATOM 2462 C CA . GLY B 1 155 ? -6.234 -3.773 -10.148 1 97.06 155 GLY B CA 1
ATOM 2463 C C . GLY B 1 155 ? -4.891 -3.492 -9.5 1 97.06 155 GLY B C 1
ATOM 2464 O O . GLY B 1 155 ? -4.305 -2.43 -9.711 1 97.06 155 GLY B O 1
ATOM 2465 N N . VAL B 1 156 ? -4.418 -4.383 -8.68 1 98.31 156 VAL B N 1
ATOM 2466 C CA . VAL B 1 156 ? -3.18 -4.184 -7.93 1 98.31 156 VAL B CA 1
ATOM 2467 C C . VAL B 1 156 ? -2.104 -5.137 -8.445 1 98.31 156 VAL B C 1
ATOM 2469 O O . VAL B 1 156 ? -2.35 -6.336 -8.602 1 98.31 156 VAL B O 1
ATOM 2472 N N . LEU B 1 157 ? -0.935 -4.633 -8.797 1 98.5 157 LEU B N 1
ATOM 2473 C CA . LEU B 1 157 ? 0.229 -5.484 -9.031 1 98.5 157 LEU B CA 1
ATOM 2474 C C . LEU B 1 157 ? 0.753 -6.051 -7.715 1 98.5 157 LEU B C 1
ATOM 2476 O O . LEU B 1 157 ? 1.253 -5.309 -6.867 1 98.5 157 LEU B O 1
ATOM 2480 N N . VAL B 1 158 ? 0.596 -7.359 -7.555 1 98.5 158 VAL B N 1
ATOM 2481 C CA . VAL B 1 158 ? 0.982 -7.992 -6.297 1 98.5 158 VAL B CA 1
ATOM 2482 C C . VAL B 1 158 ? 2.256 -8.805 -6.5 1 98.5 158 VAL B C 1
ATOM 2484 O O . VAL B 1 158 ? 2.352 -9.594 -7.445 1 98.5 158 VAL B O 1
ATOM 2487 N N . GLU B 1 159 ? 3.229 -8.508 -5.719 1 98.56 159 GLU B N 1
ATOM 2488 C CA . GLU B 1 159 ? 4.438 -9.32 -5.609 1 98.56 159 GLU B CA 1
ATOM 2489 C C . GLU B 1 159 ? 4.324 -10.32 -4.461 1 98.56 159 GLU B C 1
ATOM 2491 O O . GLU B 1 159 ? 4.039 -9.945 -3.324 1 98.56 159 GLU B O 1
ATOM 2496 N N . LEU B 1 160 ? 4.441 -11.648 -4.793 1 98.25 160 LEU B N 1
ATOM 2497 C CA . LEU B 1 160 ? 4.652 -12.633 -3.736 1 98.25 160 LEU B CA 1
ATOM 2498 C C . LEU B 1 160 ? 6.141 -12.898 -3.531 1 98.25 160 LEU B C 1
ATOM 2500 O O . LEU B 1 160 ? 6.879 -13.094 -4.5 1 98.25 160 LEU B O 1
ATOM 2504 N N . GLU B 1 161 ? 6.555 -12.852 -2.287 1 98.56 161 GLU B N 1
ATOM 2505 C CA . GLU B 1 161 ? 7.961 -13.062 -1.954 1 98.56 161 GLU B CA 1
ATOM 2506 C C . GLU B 1 161 ? 8.125 -14.172 -0.921 1 98.56 161 GLU B C 1
ATOM 2508 O O . GLU B 1 161 ? 7.41 -14.211 0.081 1 98.56 161 GLU B O 1
ATOM 2513 N N . GLU B 1 162 ? 9.07 -15.062 -1.25 1 98.56 162 GLU B N 1
ATOM 2514 C CA . GLU B 1 162 ? 9.422 -16.078 -0.258 1 98.56 162 GLU B CA 1
ATOM 2515 C C . GLU B 1 162 ? 9.914 -15.438 1.034 1 98.56 162 GLU B C 1
ATOM 2517 O O . GLU B 1 162 ? 10.766 -14.539 1.005 1 98.56 162 GLU B O 1
ATOM 2522 N N . ALA B 1 163 ? 9.352 -15.82 2.186 1 96.56 163 ALA B N 1
ATOM 2523 C CA . ALA B 1 163 ? 9.734 -15.266 3.48 1 96.56 163 ALA B CA 1
ATOM 2524 C C . ALA B 1 163 ? 11.148 -15.695 3.867 1 96.56 163 ALA B C 1
ATOM 2526 O O . ALA B 1 163 ? 11.609 -16.766 3.471 1 96.56 163 ALA B O 1
#

Secondary structure (DSSP, 8-state):
----------------------------SS-EEEEEEEEEE-S-HHHHHHIIIIIS--EEPPPEEEGGGTEEEEEEE-SS-EEEEEEE-STT-TTHHHHHH-TT-EEEEEEEEES-HHHHHHHHHHTTPPBSSSS-EE-TTSSEEEEE-GGGTTT--EEEEE-/----------------------------SS-EEEEEEEEEE-S-HHHHHHIIIIIS--EEPPPEEEGGGTEEEEEEE-SS-EEEEEEE-STT-TTHHHHHH-TT-EEEEEEEEES-HHHHHHHHHHTTPPBSSSS-EE-TTSSEEEEE-GGGTTT--EEEEE-

Foldseek 3Di:
DDDPPPPPPPPPPPPPPPPPPPPCPVPQVKDWDAFAEWEKEAADPVVVCCCLCVVVVFDKDDWDDDVVQQWIWMWGDDPGYIYIYTYGHDDDHPCVVVCVVVVHIGTAAIEIEMQDVPSVLVVCVVVVFDWPDNFFDQDPVRWTKIWTQCVRVVNHTYIYTHD/DCPPPPPPPPPPPPPPPPPPPPPCPVPQVKDWDAFAEWEKEAADPVVVCCCLCVVVVFDKDDWDDDVVQQWIWMWGDDPGYIYIYTYGHDDDHPCVVVCVVVVHIGTAAIEIEMQDVPSVLVVCVVVVFDWPDNFFDQDPVRWTKIWTQCVRVVNHTYIYTHD

InterPro domains:
  IPR017515 Methylmalon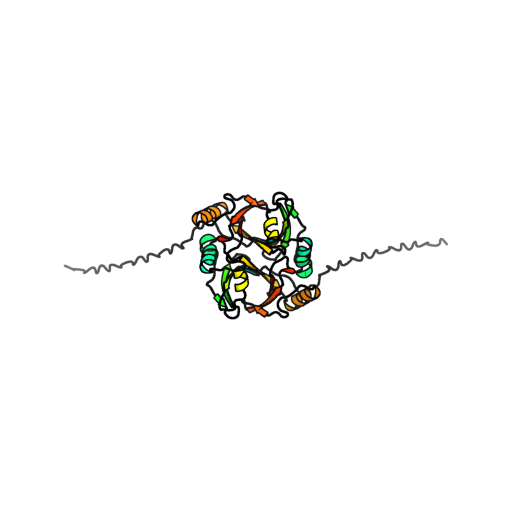yl-CoA epimerase [TIGR03081] (34-162)
  IPR017515 Methylmalonyl-CoA epimerase [cd07249] (35-162)
  IPR029068 Glyoxalase/Bleomycin resistance protein/Dihydroxybiphenyl dioxygenase [G3DSA:3.10.180.10] (31-162)
  IPR029068 Glyoxalase/Bleomycin resistance protein/Dihydroxybiphenyl dioxygenase [SSF54593] (31-162)
  IPR037523 Vicinal oxygen chelate (VOC), core domain [PS51819] (34-163)
  IPR051785 Methylmalonyl-CoA/ethylmalonyl-CoA epimerase [PTHR43048] (21-163)

Nearest PDB structures (foldseek):
  6qh4-assembly2_B  TM=9.908E-01  e=2.460E-20  Homo sapiens
  6qh4-assembly1_C  TM=9.849E-01  e=3.945E-20  Homo sapiens
  6qh4-assembly2_D-2  TM=9.849E-01  e=6.709E-20  Homo sapiens
  3rmu-assembly2_D  TM=9.712E-01  e=1.014E-19  Homo sapiens
  6qh4-assembly1_A  TM=9.874E-01  e=3.501E-19  Homo sapiens

pLDDT: mean 86.64, std 22.98, range [28.09, 98.88]

Solvent-accessible surface area (backbone atoms only — not comparable to full-atom values): 17938 Å² total; per-residue (Å²): 138,86,81,80,78,74,78,77,76,76,75,77,75,75,75,76,71,74,73,71,68,67,69,74,64,77,77,58,82,42,49,66,43,36,56,53,32,40,31,28,35,25,80,49,58,70,63,42,49,45,36,43,35,72,70,47,60,37,54,61,55,70,79,41,80,34,76,95,67,12,28,30,38,28,44,38,52,42,79,57,35,30,39,34,41,33,24,71,30,79,92,76,21,79,54,46,66,56,36,71,77,30,66,60,24,20,76,58,36,40,29,35,24,21,77,31,51,70,50,44,49,52,50,34,56,76,70,67,46,54,57,76,46,96,59,72,39,73,40,99,84,72,34,46,25,41,42,33,42,24,87,66,51,34,28,30,34,37,31,42,28,42,106,138,86,82,75,81,76,80,75,77,76,75,77,74,75,74,73,71,74,73,71,68,66,70,74,64,75,76,59,84,42,50,66,44,36,55,54,33,40,31,28,35,27,79,49,58,69,63,42,48,44,37,43,35,71,70,48,60,37,55,60,54,71,79,41,80,36,75,95,66,13,28,30,38,28,43,37,52,43,79,57,35,30,38,34,41,34,24,70,31,80,93,74,21,81,53,46,66,56,35,71,78,29,66,60,24,20,76,58,36,39,29,36,24,21,77,30,52,70,50,45,48,52,50,33,57,77,69,67,46,54,55,75,48,96,59,71,40,72,41,98,84,73,33,44,26,39,41,34,42,24,85,66,50,38,28,30,35,35,32,41,30,41,106